Protein AF-A0A940TLA0-F1 (afdb_monomer_lite)

pLDDT: mean 81.86, std 17.42, range [26.2, 96.5]

Foldseek 3Di:
DAWDWDKDAPPDDDDDDFDDPDFAPFCPRLCVVQVHCVRPLQLRIATAHDPALDDDDDDADDDDPPDPDVPVSVVVRCLCQPDLVSQLVCCQPRVGARLSCLVSLVVCVVVCPRQQHRSNNRDNCSVRVSVSSVPDDCPPVDDPCPVVLVVLLVVLVVCVVVVVDVDPVSSLVSSQVSCCVVPPPPPDDDD

Radius of gyration: 19.77 Å; chains: 1; bounding box: 46×51×51 Å

Secondary structure (DSSP, 8-state):
-B---EEE-TT-PPPS-----TT-TTTTHHHHHHTSTTSTTTT--EEE--SS---B--------TT-S-HHHHHHHHHHHHT-HHHHHHHHHHHT---GGGHHHHHHHHHHT-----GGGTT--HHHHHHHHHTT---TTT--TTHHHHHHHHHHHHHHHHTTSSSSHHHHHHHHHHHHHHH--SS-----

Sequence (191 aa):
MAVPFYATVPNNKPSANHKRCDSCFGNVILEYAAGGKAGSTFGLWNCTNGPSDFYWGGTWLAPAARINNKELAKQFIDFFTINEESAEAYAKTQDEYISSNRKVMKNIISKGEYKGAPVLGGQNQFEVLDRVAENIDVKGKITPYDYLLYSLFTSNVDSYCDGTFDTVDETIEAFKDDVAANITDGSVIVD

Structure (mmCIF, N/CA/C/O backbone):
data_AF-A0A940TLA0-F1
#
_entry.id   AF-A0A940TLA0-F1
#
loop_
_atom_site.group_PDB
_atom_site.id
_atom_site.type_symbol
_atom_site.label_atom_id
_atom_site.label_alt_id
_atom_site.label_comp_id
_atom_site.label_asym_id
_atom_site.label_entity_id
_atom_site.label_seq_id
_atom_site.pdbx_PDB_ins_code
_atom_site.Cartn_x
_atom_site.Cartn_y
_atom_site.Cartn_z
_atom_site.occupancy
_atom_site.B_iso_or_equiv
_atom_site.auth_seq_id
_atom_site.auth_comp_id
_atom_site.auth_asym_id
_atom_site.auth_atom_id
_atom_site.pdbx_PDB_model_num
ATOM 1 N N . MET A 1 1 ? -3.014 -1.433 5.617 1.00 40.56 1 MET A N 1
ATOM 2 C CA . MET A 1 1 ? -2.850 -1.560 4.157 1.00 40.56 1 MET A CA 1
ATOM 3 C C . MET A 1 1 ? -3.056 -0.174 3.584 1.00 40.56 1 MET A C 1
ATOM 5 O O . MET A 1 1 ? -4.148 0.350 3.762 1.00 40.56 1 MET A O 1
ATOM 9 N N . ALA A 1 2 ? -2.027 0.444 2.999 1.00 39.38 2 ALA A N 1
ATOM 10 C CA . ALA A 1 2 ? -2.250 1.668 2.240 1.00 39.38 2 ALA A CA 1
ATOM 11 C C . ALA A 1 2 ? -2.712 1.257 0.840 1.00 39.38 2 ALA A C 1
ATOM 13 O O . ALA A 1 2 ? -2.132 0.369 0.209 1.00 39.38 2 ALA A O 1
ATOM 14 N N . VAL A 1 3 ? -3.816 1.844 0.399 1.00 40.69 3 VAL A N 1
ATOM 15 C CA . VAL A 1 3 ? -4.361 1.630 -0.935 1.00 40.69 3 VAL A CA 1
ATOM 16 C C . VAL A 1 3 ? -3.837 2.783 -1.794 1.00 40.69 3 VAL A C 1
ATOM 18 O O . VAL A 1 3 ? -4.246 3.926 -1.588 1.00 40.69 3 VAL A O 1
ATOM 21 N N . PRO A 1 4 ? -2.850 2.555 -2.670 1.00 44.78 4 PRO A N 1
ATOM 22 C CA . PRO A 1 4 ? -2.363 3.574 -3.569 1.00 44.78 4 PRO A CA 1
ATOM 23 C C . PRO A 1 4 ? -3.451 3.949 -4.562 1.00 44.78 4 PRO A C 1
ATOM 25 O O . PRO A 1 4 ? -4.357 3.197 -4.915 1.00 44.78 4 PRO A O 1
ATOM 28 N N . PHE A 1 5 ? -3.324 5.180 -4.989 1.00 44.50 5 PHE A N 1
ATOM 29 C CA . PHE A 1 5 ? -4.275 5.920 -5.770 1.00 44.50 5 PHE A CA 1
ATOM 30 C C . PHE A 1 5 ? -3.461 6.819 -6.683 1.00 44.50 5 PHE A C 1
ATOM 32 O O . PHE A 1 5 ? -2.293 7.120 -6.410 1.00 44.50 5 PHE A O 1
ATOM 39 N N . TYR A 1 6 ? -4.087 7.295 -7.741 1.00 50.06 6 TYR A N 1
ATOM 40 C CA . TYR A 1 6 ? -3.442 8.263 -8.602 1.00 50.06 6 TYR A CA 1
ATOM 41 C C . TYR A 1 6 ? -3.818 9.648 -8.098 1.00 50.06 6 TYR A C 1
ATOM 43 O O . TYR A 1 6 ? -4.998 9.989 -7.998 1.00 50.06 6 TYR A O 1
ATOM 51 N N . ALA A 1 7 ? -2.796 10.419 -7.739 1.00 56.09 7 ALA A N 1
ATOM 52 C CA . ALA A 1 7 ? -2.931 11.819 -7.397 1.00 56.09 7 ALA A CA 1
ATOM 53 C C . ALA A 1 7 ? -2.648 12.638 -8.660 1.00 56.09 7 ALA A C 1
ATOM 55 O O . ALA A 1 7 ? -1.565 12.542 -9.237 1.00 56.09 7 ALA A O 1
ATOM 56 N N . THR A 1 8 ? -3.619 13.422 -9.118 1.00 53.84 8 THR A N 1
ATOM 57 C CA . THR A 1 8 ? -3.466 14.245 -10.329 1.00 53.84 8 THR A CA 1
ATOM 58 C C . THR A 1 8 ? -3.702 15.711 -10.015 1.00 53.84 8 THR A C 1
ATOM 60 O O . THR A 1 8 ? -4.668 16.028 -9.326 1.00 53.84 8 THR A O 1
ATOM 63 N N . VAL A 1 9 ? -2.878 16.594 -10.582 1.00 54.94 9 VAL A N 1
ATOM 64 C CA . VAL A 1 9 ? -3.137 18.039 -10.652 1.00 54.94 9 VAL A CA 1
ATOM 65 C C . VAL A 1 9 ? -3.620 18.360 -12.071 1.00 54.94 9 VAL A C 1
ATOM 67 O O . VAL A 1 9 ? -2.991 17.897 -13.028 1.00 54.94 9 VAL A O 1
ATOM 70 N N . PRO A 1 10 ? -4.693 19.147 -12.262 1.00 48.62 10 PRO A N 1
ATOM 71 C CA . PRO A 1 10 ? -5.080 19.616 -13.587 1.00 48.62 10 PRO A CA 1
ATOM 72 C C . PRO A 1 10 ? -3.901 20.305 -14.296 1.00 48.62 10 PRO A C 1
ATOM 74 O O . PRO A 1 10 ? -3.298 21.227 -13.753 1.00 48.62 10 PRO A O 1
ATOM 77 N N . ASN A 1 11 ? -3.592 19.873 -15.523 1.00 44.84 11 ASN A N 1
ATOM 78 C CA . ASN A 1 11 ? -2.603 20.477 -16.431 1.00 44.84 11 ASN A CA 1
ATOM 79 C C . ASN A 1 11 ? -1.111 20.388 -16.040 1.00 44.84 11 ASN A C 1
ATOM 81 O O . ASN A 1 11 ? -0.315 21.129 -16.617 1.00 44.84 11 ASN A O 1
ATOM 85 N N . ASN A 1 12 ? -0.692 19.488 -15.140 1.00 45.06 12 ASN A N 1
ATOM 86 C CA . ASN A 1 12 ? 0.733 19.320 -14.817 1.00 45.06 12 ASN A CA 1
ATOM 87 C C . ASN A 1 12 ? 1.220 17.875 -15.034 1.00 45.06 12 ASN A C 1
ATOM 89 O O . ASN A 1 12 ? 0.541 16.924 -14.650 1.00 45.06 12 ASN A O 1
ATOM 93 N N . LYS A 1 13 ? 2.394 17.700 -15.664 1.00 34.59 13 LYS A N 1
ATOM 94 C CA . LYS A 1 13 ? 3.028 16.375 -15.820 1.00 34.59 13 LYS A CA 1
ATOM 95 C C . LYS A 1 13 ? 3.517 15.866 -14.451 1.00 34.59 13 LYS A C 1
ATOM 97 O O . LYS A 1 13 ? 3.992 16.683 -13.661 1.00 34.59 13 LYS A O 1
ATOM 102 N N . PRO A 1 14 ? 3.465 14.549 -14.175 1.00 38.72 14 PRO A N 1
ATOM 103 C CA . PRO A 1 14 ? 4.021 13.989 -12.943 1.00 38.72 14 PRO A CA 1
ATOM 104 C C . PRO A 1 14 ? 5.524 14.298 -12.862 1.00 38.72 14 PRO A C 1
ATOM 106 O O . PRO A 1 14 ? 6.246 14.050 -13.828 1.00 38.72 14 PRO A O 1
ATOM 109 N N . SER A 1 15 ? 6.006 14.853 -11.745 1.00 35.72 15 SER A N 1
ATOM 110 C CA . SER A 1 15 ? 7.439 15.076 -11.514 1.00 35.72 15 SER A CA 1
ATOM 111 C C . SER A 1 15 ? 8.054 13.899 -10.745 1.00 35.72 15 SER A C 1
ATOM 113 O O . SER A 1 15 ? 7.482 13.397 -9.781 1.00 35.72 15 SER A O 1
ATOM 115 N N . ALA A 1 16 ? 9.226 13.448 -11.198 1.00 30.45 16 ALA A N 1
ATOM 116 C CA . ALA A 1 16 ? 9.857 12.172 -10.840 1.00 30.45 16 ALA A CA 1
ATOM 117 C C . ALA A 1 16 ? 10.606 12.138 -9.488 1.00 30.45 16 ALA A C 1
ATOM 119 O O . ALA A 1 16 ? 11.271 11.155 -9.186 1.00 30.45 16 ALA A O 1
ATOM 120 N N . ASN A 1 17 ? 10.512 13.173 -8.650 1.00 29.75 17 ASN A N 1
ATOM 121 C CA . ASN A 1 17 ? 11.328 13.271 -7.434 1.00 29.75 17 ASN A CA 1
ATOM 122 C C . ASN A 1 17 ? 10.468 13.109 -6.179 1.00 29.75 17 ASN A C 1
ATOM 124 O O . ASN A 1 17 ? 10.027 14.096 -5.589 1.00 29.75 17 ASN A O 1
ATOM 128 N N . HIS A 1 18 ? 10.229 11.863 -5.764 1.00 35.62 18 HIS A N 1
ATOM 129 C CA . HIS A 1 18 ? 9.404 11.551 -4.598 1.00 35.62 18 HIS A CA 1
ATOM 130 C C . HIS A 1 18 ? 10.227 10.921 -3.467 1.00 35.62 18 HIS A C 1
ATOM 132 O O . HIS A 1 18 ? 10.705 9.794 -3.577 1.00 35.62 18 HIS A O 1
ATOM 138 N N . LYS A 1 19 ? 10.382 11.639 -2.347 1.00 26.20 19 LYS A N 1
ATOM 139 C CA . LYS A 1 19 ? 10.882 11.053 -1.096 1.00 26.20 19 LYS A CA 1
ATOM 140 C C . LYS A 1 19 ? 9.735 10.299 -0.418 1.00 26.20 19 LYS A C 1
ATOM 142 O O . LYS A 1 19 ? 8.761 10.909 0.009 1.00 26.20 19 LYS A O 1
ATOM 147 N N . ARG A 1 20 ? 9.881 8.973 -0.360 1.00 30.11 20 ARG A N 1
ATOM 148 C CA . ARG A 1 20 ? 8.956 7.988 0.217 1.00 30.11 20 ARG A CA 1
ATOM 149 C C . ARG A 1 20 ? 8.760 8.198 1.727 1.00 30.11 20 ARG A C 1
ATOM 151 O O . ARG A 1 20 ? 9.714 8.101 2.496 1.00 30.11 20 ARG A O 1
ATOM 158 N N . CYS A 1 21 ? 7.530 8.488 2.146 1.00 29.19 21 CYS A N 1
ATOM 159 C CA . CYS A 1 21 ? 7.060 8.314 3.521 1.00 29.19 21 CYS A CA 1
ATOM 160 C C . CYS A 1 21 ? 5.775 7.482 3.451 1.00 29.19 21 CYS A C 1
ATOM 162 O O . CYS A 1 21 ? 4.720 7.993 3.102 1.00 29.19 21 CYS A O 1
ATOM 164 N N . ASP A 1 22 ? 5.879 6.186 3.732 1.00 33.56 22 ASP A N 1
ATOM 165 C CA . ASP A 1 22 ? 4.955 5.159 3.224 1.00 33.56 22 ASP A CA 1
ATOM 166 C C . ASP A 1 22 ? 3.718 4.884 4.108 1.00 33.56 22 ASP A C 1
ATOM 168 O O . ASP A 1 22 ? 3.175 3.780 4.076 1.00 33.56 22 ASP A O 1
ATOM 172 N N . SER A 1 23 ? 3.278 5.831 4.952 1.00 38.91 23 SER A N 1
ATOM 173 C CA . SER A 1 23 ? 2.276 5.507 5.995 1.00 38.91 23 SER A CA 1
ATOM 174 C C . SER A 1 23 ? 1.182 6.530 6.302 1.00 38.91 23 SER A C 1
ATOM 176 O O . SER A 1 23 ? 0.306 6.193 7.088 1.00 38.91 23 SER A O 1
ATOM 178 N N . CYS A 1 24 ? 1.175 7.715 5.681 1.00 49.09 24 CYS A N 1
ATOM 179 C CA . CYS A 1 24 ? 0.098 8.697 5.858 1.00 49.09 24 CYS A CA 1
ATOM 180 C C . CYS A 1 24 ? -0.220 9.373 4.521 1.00 49.09 24 CYS A C 1
ATOM 182 O O . CYS A 1 24 ? 0.528 10.215 4.015 1.00 49.09 24 CYS A O 1
ATOM 184 N N . PHE A 1 25 ? -1.338 8.989 3.928 1.00 57.38 25 PHE A N 1
ATOM 185 C CA . PHE A 1 25 ? -1.830 9.557 2.682 1.00 57.38 25 PHE A CA 1
ATOM 186 C C . PHE A 1 25 ? -2.447 10.946 2.912 1.00 57.38 25 PHE A C 1
ATOM 188 O O . PHE A 1 25 ? -3.107 11.178 3.917 1.00 57.38 25 PHE A O 1
ATOM 195 N N . GLY A 1 26 ? -2.288 11.882 1.969 1.00 60.69 26 GLY A N 1
ATOM 196 C CA . GLY A 1 26 ? -2.896 13.218 2.061 1.00 60.69 26 GLY A CA 1
ATOM 197 C C . GLY A 1 26 ? -1.933 14.272 2.607 1.00 60.69 26 GLY A C 1
ATOM 198 O O . GLY A 1 26 ? -0.933 14.572 1.952 1.00 60.69 26 GLY A O 1
ATOM 199 N N . ASN A 1 27 ? -2.232 14.850 3.778 1.00 63.25 27 ASN A N 1
ATOM 200 C CA . ASN A 1 27 ? -1.545 16.030 4.342 1.00 63.25 27 ASN A CA 1
ATOM 201 C C . ASN A 1 27 ? -0.050 15.832 4.665 1.00 63.25 27 ASN A C 1
ATOM 203 O O . ASN A 1 27 ? 0.621 16.785 5.041 1.00 63.25 27 ASN A O 1
ATOM 207 N N . VAL A 1 28 ? 0.494 14.622 4.539 1.00 67.62 28 VAL A N 1
ATOM 208 C CA . VAL A 1 28 ? 1.926 14.372 4.758 1.00 67.62 28 VAL A CA 1
ATOM 209 C C . VAL A 1 28 ? 2.667 14.386 3.424 1.00 67.62 28 VAL A C 1
ATOM 211 O O . VAL A 1 28 ? 3.475 15.274 3.156 1.00 67.62 28 VAL A O 1
ATOM 214 N N . ILE A 1 29 ? 2.345 13.439 2.545 1.00 72.56 29 ILE A N 1
ATOM 215 C CA . ILE A 1 29 ? 3.043 13.260 1.269 1.00 72.56 29 ILE A CA 1
ATOM 216 C C . ILE A 1 29 ? 2.682 14.357 0.260 1.00 72.56 29 ILE A C 1
ATOM 218 O O . ILE A 1 29 ? 3.563 14.983 -0.335 1.00 72.56 29 ILE A O 1
ATOM 222 N N . LEU A 1 30 ? 1.384 14.589 0.045 1.00 78.19 30 LEU A N 1
ATOM 223 C CA . LEU A 1 30 ? 0.935 15.513 -0.994 1.00 78.19 30 LEU A CA 1
ATOM 224 C C . LEU A 1 30 ? 1.083 16.964 -0.566 1.00 78.19 30 LEU A C 1
ATOM 226 O O . LEU A 1 30 ? 1.327 17.812 -1.416 1.00 78.19 30 LEU A O 1
ATOM 230 N N . GLU A 1 31 ? 0.967 17.269 0.728 1.00 82.94 31 GLU A N 1
ATOM 231 C CA . GLU A 1 31 ? 1.237 18.628 1.205 1.00 82.94 31 GLU A CA 1
ATOM 232 C C . GLU A 1 31 ? 2.708 18.982 0.971 1.00 82.94 31 GLU A C 1
ATOM 234 O O . GLU A 1 31 ? 2.998 20.058 0.453 1.00 82.94 31 GLU A O 1
ATOM 239 N N . TYR A 1 32 ? 3.635 18.060 1.252 1.00 82.25 32 TYR A N 1
ATOM 240 C CA . TYR A 1 32 ? 5.046 18.256 0.928 1.00 82.25 32 TYR A CA 1
ATOM 241 C C . TYR A 1 32 ? 5.267 18.424 -0.581 1.00 82.25 32 TYR A C 1
ATOM 243 O O . TYR A 1 32 ? 5.905 19.390 -0.999 1.00 82.25 32 TYR A O 1
ATOM 251 N N . ALA A 1 33 ? 4.693 17.537 -1.402 1.00 80.50 33 ALA A N 1
ATOM 252 C CA . ALA A 1 33 ? 4.787 17.620 -2.861 1.00 80.50 33 ALA A CA 1
ATOM 253 C C . ALA A 1 33 ? 4.184 18.918 -3.422 1.00 80.50 33 ALA A C 1
ATOM 255 O O . ALA A 1 33 ? 4.663 19.443 -4.427 1.00 80.50 33 ALA A O 1
ATOM 256 N N . ALA A 1 34 ? 3.164 19.465 -2.758 1.00 82.62 34 ALA A N 1
ATOM 257 C CA . ALA A 1 34 ? 2.568 20.734 -3.131 1.00 82.62 34 ALA A CA 1
ATOM 258 C C . ALA A 1 34 ? 3.461 21.941 -2.811 1.00 82.62 34 ALA A C 1
ATOM 260 O O . ALA A 1 34 ? 3.265 22.992 -3.416 1.00 82.62 34 ALA A O 1
ATOM 261 N N . GLY A 1 35 ? 4.447 21.801 -1.916 1.00 85.00 35 GLY A N 1
ATOM 262 C CA . GLY A 1 35 ? 5.229 22.911 -1.362 1.00 85.00 35 GLY A CA 1
ATOM 263 C C . GLY A 1 35 ? 4.624 23.494 -0.078 1.00 85.00 35 GLY A C 1
ATOM 264 O O . GLY A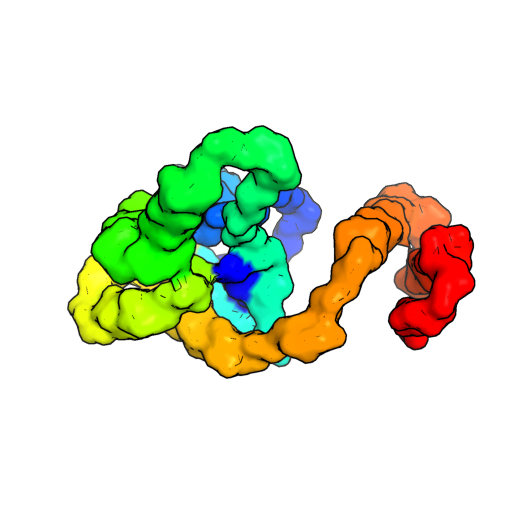 1 35 ? 4.814 24.672 0.221 1.00 85.00 35 GLY A O 1
ATOM 265 N N . GLY A 1 36 ? 3.873 22.687 0.673 1.00 86.19 36 GLY A N 1
ATOM 266 C CA . GLY A 1 36 ? 3.092 23.106 1.834 1.00 86.19 36 GLY A CA 1
ATOM 267 C C . GLY A 1 36 ? 1.755 23.747 1.450 1.00 86.19 36 GLY A C 1
ATOM 268 O O . GLY A 1 36 ? 1.391 23.828 0.279 1.00 86.19 36 GLY A O 1
ATOM 269 N N . LYS A 1 37 ? 1.027 24.269 2.444 1.00 87.94 37 LYS A N 1
ATOM 270 C CA . LYS A 1 37 ? -0.278 24.939 2.239 1.00 87.94 37 LYS A CA 1
ATOM 271 C C . LYS A 1 37 ? -0.228 26.189 1.356 1.00 87.94 37 LYS A C 1
ATOM 273 O O . LYS A 1 37 ? -1.242 26.571 0.787 1.00 87.94 37 LYS A O 1
ATOM 278 N N . ALA A 1 38 ? 0.935 26.833 1.262 1.00 91.38 38 ALA A N 1
ATOM 279 C CA . ALA A 1 38 ? 1.173 27.974 0.371 1.00 91.38 38 ALA A CA 1
ATOM 280 C C . ALA A 1 38 ? 1.616 27.549 -1.042 1.00 91.38 38 ALA A C 1
ATOM 282 O O . ALA A 1 38 ? 1.871 28.390 -1.903 1.00 91.38 38 ALA A O 1
ATOM 283 N N . GLY A 1 39 ? 1.747 26.244 -1.261 1.00 90.31 39 GLY A N 1
ATOM 284 C CA . GLY A 1 39 ? 2.156 25.643 -2.509 1.00 90.31 39 GLY A CA 1
ATOM 285 C C . GLY A 1 39 ? 1.165 25.874 -3.645 1.00 90.31 39 GLY A C 1
ATOM 286 O O . GLY A 1 39 ? -0.047 25.821 -3.447 1.00 90.31 39 GLY A O 1
ATOM 287 N N . SER A 1 40 ? 1.670 26.071 -4.864 1.00 90.81 40 SER A N 1
ATOM 288 C CA . SER A 1 40 ? 0.844 26.388 -6.041 1.00 90.81 40 SER A CA 1
ATOM 289 C C . SER A 1 40 ? -0.097 25.261 -6.477 1.00 90.81 40 SER A C 1
ATOM 291 O O . SER A 1 40 ? -1.019 25.509 -7.250 1.00 90.81 40 SER A O 1
ATOM 293 N N . THR A 1 41 ? 0.124 24.033 -6.000 1.00 86.06 41 THR A N 1
ATOM 294 C CA . THR A 1 41 ? -0.739 22.877 -6.288 1.00 86.06 41 THR A CA 1
ATOM 295 C C . THR A 1 41 ? -1.559 22.419 -5.083 1.00 86.06 41 THR A C 1
ATOM 297 O O . THR A 1 41 ? -2.319 21.459 -5.193 1.00 86.06 41 THR A O 1
ATOM 300 N N . PHE A 1 42 ? -1.450 23.096 -3.934 1.00 87.88 42 PHE A N 1
ATOM 301 C CA . PHE A 1 42 ? -2.211 22.730 -2.744 1.00 87.88 42 PHE A CA 1
ATOM 302 C C . PHE A 1 42 ? -3.716 22.886 -2.998 1.00 87.88 42 PHE A C 1
ATOM 304 O O . PHE A 1 42 ? -4.169 23.922 -3.481 1.00 87.88 42 PHE A O 1
ATOM 311 N N . GLY A 1 43 ? -4.495 21.847 -2.694 1.00 88.81 43 GLY A N 1
ATOM 312 C CA . GLY A 1 43 ? -5.937 21.823 -2.949 1.00 88.81 43 GLY A CA 1
ATOM 313 C C . GLY A 1 43 ? -6.324 21.548 -4.406 1.00 88.81 43 GLY A C 1
ATOM 314 O O . GLY A 1 43 ? -7.512 21.466 -4.702 1.00 88.81 43 GLY A O 1
ATOM 315 N N . LEU A 1 44 ? -5.350 21.396 -5.312 1.00 88.06 44 LEU A N 1
ATOM 316 C CA . LEU A 1 44 ? -5.587 21.051 -6.720 1.00 88.06 44 LEU A CA 1
ATOM 317 C C . LEU A 1 44 ? -5.415 19.556 -7.005 1.00 88.06 44 LEU A C 1
ATOM 319 O O . LEU A 1 44 ? -5.689 19.114 -8.120 1.00 88.06 44 LEU A O 1
ATOM 323 N N . TRP A 1 45 ? -4.929 18.791 -6.029 1.00 85.94 45 TRP A N 1
ATOM 324 C CA . TRP A 1 45 ? -4.802 17.346 -6.149 1.00 85.94 45 TRP A CA 1
ATOM 325 C C . TRP A 1 45 ? -6.164 16.679 -5.988 1.00 85.94 45 TRP A C 1
ATOM 327 O O . TRP A 1 45 ? -7.055 17.201 -5.326 1.00 85.94 45 TRP A O 1
ATOM 337 N N . ASN A 1 46 ? -6.311 15.495 -6.565 1.00 83.88 46 ASN A N 1
ATOM 338 C CA . ASN A 1 46 ? -7.497 14.671 -6.388 1.00 83.88 46 ASN A CA 1
ATOM 339 C C . ASN A 1 46 ? -7.087 13.208 -6.260 1.00 83.88 46 ASN A C 1
ATOM 341 O O . ASN A 1 46 ? -6.079 12.814 -6.845 1.00 83.88 46 ASN A O 1
ATOM 345 N N . CYS A 1 47 ? -7.861 12.417 -5.524 1.00 82.62 47 CYS A N 1
ATOM 346 C CA . CYS A 1 47 ? -7.659 10.986 -5.381 1.00 82.62 47 CYS A CA 1
ATOM 347 C C . CYS A 1 47 ? -8.553 10.182 -6.330 1.00 82.62 47 CYS A C 1
ATOM 349 O O . CYS A 1 47 ? -9.770 10.365 -6.361 1.00 82.62 47 CYS A O 1
ATOM 351 N N . THR A 1 48 ? -7.964 9.259 -7.093 1.00 82.06 48 THR A N 1
ATOM 352 C CA . THR A 1 48 ? -8.714 8.335 -7.953 1.00 82.06 48 THR A CA 1
ATOM 353 C C . THR A 1 48 ? -8.152 6.918 -7.918 1.00 82.06 48 THR A C 1
ATOM 355 O O . THR A 1 48 ? -6.971 6.710 -7.633 1.00 82.06 48 THR A O 1
ATOM 358 N N . ASN A 1 49 ? -9.005 5.944 -8.252 1.00 79.62 49 ASN A N 1
ATOM 359 C CA . ASN A 1 49 ? -8.554 4.579 -8.495 1.00 79.62 49 ASN A CA 1
ATOM 360 C C . ASN A 1 49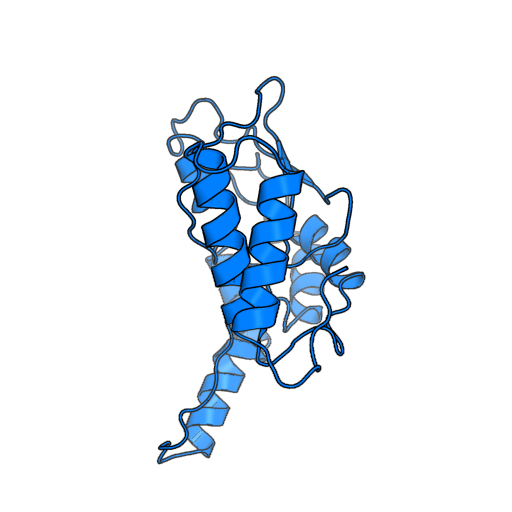 ? -7.620 4.532 -9.710 1.00 79.62 49 ASN A C 1
ATOM 362 O O . ASN A 1 49 ? -7.800 5.287 -10.671 1.00 79.62 49 ASN A O 1
ATOM 366 N N . GLY A 1 50 ? -6.645 3.635 -9.642 1.00 73.00 50 GLY A N 1
ATOM 367 C CA . GLY A 1 50 ? -5.749 3.327 -10.736 1.00 73.00 50 GLY A CA 1
ATOM 368 C C . GLY A 1 50 ? -6.334 2.426 -11.811 1.00 73.00 50 GLY A C 1
ATOM 369 O O . GLY A 1 50 ? -7.476 1.987 -11.701 1.00 73.00 50 GLY A O 1
ATOM 370 N N . PRO A 1 51 ? -5.527 2.109 -12.841 1.00 74.81 51 PRO A N 1
ATOM 371 C CA . PRO A 1 51 ? -5.874 1.110 -13.851 1.00 74.81 51 PRO A CA 1
ATOM 372 C C . PRO A 1 51 ? -6.129 -0.284 -13.262 1.00 74.81 51 PRO A C 1
ATOM 374 O O . PRO A 1 51 ? -6.894 -1.054 -13.835 1.00 74.81 51 PRO A O 1
ATOM 377 N N . SER A 1 52 ? -5.505 -0.579 -12.119 1.00 75.12 52 SER A N 1
ATOM 378 C CA . SER A 1 52 ? -5.668 -1.818 -11.365 1.00 75.12 52 SER A CA 1
ATOM 379 C C . SER A 1 52 ? -5.841 -1.501 -9.886 1.00 75.12 52 SER A C 1
ATOM 381 O O . SER A 1 52 ? -5.160 -0.616 -9.359 1.00 75.12 52 SER A O 1
ATOM 383 N N . ASP A 1 53 ? -6.705 -2.261 -9.213 1.00 79.69 53 ASP A N 1
ATOM 384 C CA . ASP A 1 53 ? -6.817 -2.219 -7.759 1.00 79.69 53 ASP A CA 1
ATOM 385 C C . ASP A 1 53 ? -5.525 -2.776 -7.149 1.00 79.69 53 ASP A C 1
ATOM 387 O O . ASP A 1 53 ? -5.094 -3.890 -7.454 1.00 79.69 53 ASP A O 1
ATOM 391 N N . PHE A 1 54 ? -4.865 -1.977 -6.321 1.00 66.50 54 PHE A N 1
ATOM 392 C CA . PHE A 1 54 ? -3.522 -2.260 -5.827 1.00 66.50 54 PHE A CA 1
ATOM 393 C C . PHE A 1 54 ? -3.424 -1.881 -4.346 1.00 66.50 54 PHE A C 1
ATOM 395 O O . PHE A 1 54 ? -4.219 -1.087 -3.846 1.00 66.50 54 PHE A O 1
ATOM 402 N N . TYR A 1 55 ? -2.460 -2.464 -3.636 1.00 74.38 55 TYR A N 1
ATOM 403 C CA . TYR A 1 55 ? -2.090 -2.110 -2.266 1.00 74.38 55 TYR A CA 1
ATOM 404 C C . TYR A 1 55 ? -0.573 -2.005 -2.171 1.00 74.38 55 TYR A C 1
ATOM 406 O O . TYR A 1 55 ? 0.145 -2.805 -2.762 1.00 74.38 55 TYR A O 1
ATOM 414 N N . TRP A 1 56 ? -0.081 -1.056 -1.383 1.00 71.56 56 TRP A N 1
ATOM 415 C CA . TRP A 1 56 ? 1.337 -0.955 -1.059 1.00 71.56 56 TRP A CA 1
ATOM 416 C C . TRP A 1 56 ? 1.480 -0.759 0.444 1.00 71.56 56 TRP A C 1
ATOM 418 O O . TRP A 1 56 ? 0.882 0.137 1.033 1.00 71.56 56 TRP A O 1
ATOM 428 N N . GLY A 1 57 ? 2.288 -1.600 1.083 1.00 73.50 57 GLY A N 1
ATOM 429 C CA . GLY A 1 57 ? 2.620 -1.459 2.498 1.00 73.50 57 GLY A CA 1
ATOM 430 C C . GLY A 1 57 ? 1.436 -1.684 3.444 1.00 73.50 57 GLY A C 1
ATOM 431 O O . GLY A 1 57 ? 0.663 -2.637 3.316 1.00 73.50 57 GLY A O 1
ATOM 432 N N . GLY A 1 58 ? 1.311 -0.798 4.433 1.00 74.81 58 GLY A N 1
ATOM 433 C CA . GLY A 1 58 ? 0.487 -0.993 5.621 1.00 74.81 58 GLY A CA 1
ATOM 434 C C . GLY A 1 58 ? 1.292 -1.531 6.804 1.00 74.81 58 GLY A C 1
ATOM 435 O O . GLY A 1 58 ? 2.119 -2.425 6.658 1.00 74.81 58 GLY A O 1
ATOM 436 N N . THR A 1 59 ? 1.022 -0.982 7.984 1.00 78.88 59 THR A N 1
ATOM 437 C CA . THR A 1 59 ? 1.738 -1.331 9.214 1.00 78.88 59 THR A CA 1
ATOM 438 C C . THR A 1 59 ? 1.098 -2.532 9.898 1.00 78.88 59 THR A C 1
ATOM 440 O O . THR A 1 59 ? -0.118 -2.576 10.085 1.00 78.88 59 THR A O 1
ATOM 443 N N . TRP A 1 60 ? 1.932 -3.486 10.310 1.00 81.94 60 TRP A N 1
ATOM 444 C CA . TRP A 1 60 ? 1.529 -4.667 11.068 1.00 81.94 60 TRP A CA 1
ATOM 445 C C . TRP A 1 60 ? 2.219 -4.655 12.429 1.00 81.94 60 TRP A C 1
ATOM 447 O O . TRP A 1 60 ? 3.376 -4.252 12.546 1.00 81.94 60 TRP A O 1
ATOM 457 N N . LEU A 1 61 ? 1.517 -5.125 13.457 1.00 87.44 61 LEU A N 1
ATOM 458 C CA . LEU A 1 61 ? 2.092 -5.348 14.779 1.00 87.44 61 LEU A CA 1
ATOM 459 C C . LEU A 1 61 ? 2.231 -6.850 15.009 1.00 87.44 61 LEU A C 1
ATOM 461 O O . LEU A 1 61 ? 1.244 -7.581 14.983 1.00 87.44 61 LEU A O 1
ATOM 465 N N . ALA A 1 62 ? 3.460 -7.296 15.260 1.00 88.69 62 ALA A N 1
ATOM 466 C CA . ALA A 1 62 ? 3.763 -8.674 15.620 1.00 88.69 62 ALA A CA 1
ATOM 467 C C . ALA A 1 62 ? 4.475 -8.708 16.982 1.00 88.69 62 ALA A C 1
ATOM 469 O O . ALA A 1 62 ? 5.410 -7.932 17.205 1.00 88.69 62 ALA A O 1
ATOM 470 N N . PRO A 1 63 ? 4.064 -9.588 17.912 1.00 90.12 63 PRO A N 1
ATOM 471 C CA . PRO A 1 63 ? 4.758 -9.729 19.180 1.00 90.12 63 PRO A CA 1
ATOM 472 C C . PRO A 1 63 ? 6.143 -10.346 18.952 1.00 90.12 63 PRO A C 1
ATOM 474 O O . PRO A 1 63 ? 6.304 -11.296 18.187 1.00 90.12 63 PRO A O 1
ATOM 477 N N . ALA A 1 64 ? 7.156 -9.837 19.654 1.00 90.75 64 ALA A N 1
ATOM 478 C CA . ALA A 1 64 ? 8.485 -10.438 19.625 1.00 90.75 64 ALA A CA 1
ATOM 479 C C . ALA A 1 64 ? 8.467 -11.842 20.256 1.00 90.75 64 ALA A C 1
ATOM 481 O O . ALA A 1 64 ? 7.789 -12.069 21.258 1.00 90.75 64 ALA A O 1
ATOM 482 N N . ALA A 1 65 ? 9.299 -12.759 19.753 1.00 91.50 65 ALA A N 1
ATOM 483 C CA . ALA A 1 65 ? 9.399 -14.123 20.290 1.00 91.50 65 ALA A CA 1
ATOM 484 C C . ALA A 1 65 ? 9.738 -14.172 21.796 1.00 91.50 65 ALA A C 1
ATOM 486 O O . ALA A 1 65 ? 9.332 -15.090 22.501 1.00 91.50 65 ALA A O 1
ATOM 487 N N . ARG A 1 66 ? 10.450 -13.155 22.301 1.00 93.50 66 ARG A N 1
ATOM 488 C CA . ARG A 1 66 ? 10.877 -13.022 23.706 1.00 93.50 66 ARG A CA 1
ATOM 489 C C . ARG A 1 66 ? 9.848 -12.363 24.637 1.00 93.50 66 ARG A C 1
ATOM 491 O O . ARG A 1 66 ? 10.221 -11.913 25.718 1.00 93.50 66 ARG A O 1
ATOM 498 N N . ILE A 1 67 ? 8.593 -12.209 24.211 1.00 94.69 67 ILE A N 1
ATOM 499 C CA . ILE A 1 67 ? 7.573 -11.522 25.011 1.00 94.69 67 ILE A CA 1
ATOM 500 C C . ILE A 1 67 ? 7.334 -12.245 26.346 1.00 94.69 67 ILE A C 1
ATOM 502 O O . ILE A 1 67 ? 7.175 -13.464 26.387 1.00 94.69 67 ILE A O 1
ATOM 506 N N . ASN A 1 68 ? 7.313 -11.491 27.444 1.00 95.69 68 ASN A N 1
ATOM 507 C CA . ASN A 1 68 ? 7.168 -12.023 28.803 1.00 95.69 68 ASN A CA 1
ATOM 508 C C . ASN A 1 68 ? 5.733 -11.931 29.350 1.00 95.69 68 ASN A C 1
ATOM 510 O O . ASN A 1 68 ? 5.449 -12.501 30.399 1.00 95.69 68 ASN A O 1
ATOM 514 N N . ASN A 1 69 ? 4.834 -11.233 28.651 1.00 96.38 69 ASN A N 1
ATOM 515 C CA . ASN A 1 69 ? 3.419 -11.126 28.993 1.00 96.38 69 ASN A CA 1
ATOM 516 C C . ASN A 1 69 ? 2.582 -11.144 27.707 1.00 96.38 69 ASN A C 1
ATOM 518 O O . ASN A 1 69 ? 2.480 -10.141 26.997 1.00 96.38 69 ASN A O 1
ATOM 522 N N . LYS A 1 70 ? 2.034 -12.316 27.378 1.00 94.75 70 LYS A N 1
ATOM 523 C CA . LYS A 1 70 ? 1.316 -12.545 26.118 1.00 94.75 70 LYS A CA 1
ATOM 524 C C . LYS A 1 70 ? -0.059 -11.888 26.132 1.00 94.75 70 LYS A C 1
ATOM 526 O O . LYS A 1 70 ? -0.503 -11.383 25.106 1.00 94.75 70 LYS 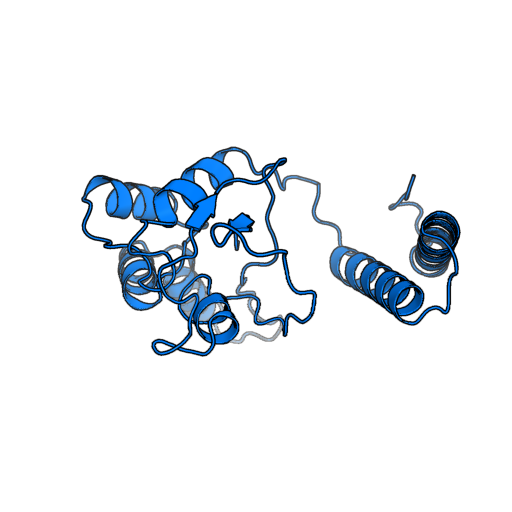A O 1
ATOM 531 N N . GLU A 1 71 ? -0.703 -11.860 27.291 1.00 96.38 71 GLU A N 1
ATOM 532 C CA . GLU A 1 71 ? -2.020 -11.277 27.505 1.00 96.38 71 GLU A CA 1
ATOM 533 C C . GLU A 1 71 ? -1.985 -9.766 27.267 1.00 96.38 71 GLU A C 1
ATOM 535 O O . GLU A 1 71 ? -2.777 -9.250 26.480 1.00 96.38 71 GLU A O 1
ATOM 540 N N . LEU A 1 72 ? -1.021 -9.064 27.870 1.00 96.19 72 LEU A N 1
ATOM 541 C CA . LEU A 1 72 ? -0.856 -7.624 27.668 1.00 96.19 72 LEU A CA 1
ATOM 542 C C . LEU A 1 72 ? -0.457 -7.298 26.224 1.00 96.19 72 LEU A C 1
ATOM 544 O O . LEU A 1 72 ? -0.972 -6.346 25.644 1.00 96.19 72 LEU A O 1
ATOM 548 N N . ALA A 1 73 ? 0.421 -8.103 25.620 1.00 95.25 73 ALA A N 1
ATOM 549 C CA . ALA A 1 73 ? 0.797 -7.940 24.218 1.00 95.25 73 ALA A CA 1
ATOM 550 C C . ALA A 1 73 ? -0.413 -8.067 23.287 1.00 95.25 73 ALA A C 1
ATOM 552 O O . ALA A 1 73 ? -0.585 -7.253 22.382 1.00 95.25 73 ALA A O 1
ATOM 553 N N . LYS A 1 74 ? -1.277 -9.056 23.541 1.00 93.75 74 LYS A N 1
ATOM 554 C CA . LYS A 1 74 ? -2.528 -9.225 22.806 1.00 93.75 74 LYS A CA 1
ATOM 555 C C . LYS A 1 74 ? -3.447 -8.020 22.991 1.00 93.75 74 LYS A C 1
ATOM 557 O O . LYS A 1 74 ? -3.920 -7.492 21.996 1.00 93.75 74 LYS A O 1
ATOM 562 N N . GLN A 1 75 ? -3.666 -7.567 24.225 1.00 95.38 75 GLN A N 1
ATOM 563 C CA . GLN A 1 75 ? -4.511 -6.396 24.494 1.00 95.38 75 GLN A CA 1
ATOM 564 C C . GLN A 1 75 ? -4.002 -5.146 23.769 1.00 95.38 75 GLN A C 1
ATOM 566 O O . GLN A 1 75 ? -4.790 -4.411 23.180 1.00 95.38 75 GLN A O 1
ATOM 571 N N . PHE A 1 76 ? -2.686 -4.934 23.769 1.00 94.00 76 PHE A N 1
ATOM 572 C CA . PHE A 1 76 ? -2.052 -3.834 23.051 1.00 94.00 76 PHE A CA 1
ATOM 573 C C . PHE A 1 76 ? -2.288 -3.936 21.539 1.00 94.00 76 PHE A C 1
ATOM 575 O O . PHE A 1 76 ? -2.753 -2.982 20.922 1.00 94.00 76 PHE A O 1
ATOM 582 N N . ILE A 1 77 ? -2.011 -5.098 20.938 1.00 93.12 77 ILE A N 1
ATOM 583 C CA . ILE A 1 77 ? -2.224 -5.314 19.501 1.00 93.12 77 ILE A CA 1
ATOM 584 C C . ILE A 1 77 ? -3.702 -5.132 19.152 1.00 93.12 77 ILE A C 1
ATOM 586 O O . ILE A 1 77 ? -4.008 -4.406 18.210 1.00 93.12 77 ILE A O 1
ATOM 590 N N . ASP A 1 78 ? -4.620 -5.722 19.919 1.00 92.06 78 ASP A N 1
ATOM 591 C CA . ASP A 1 78 ? -6.060 -5.619 19.673 1.00 92.06 78 ASP A CA 1
ATOM 592 C C . ASP A 1 78 ? -6.521 -4.153 19.697 1.00 92.06 78 ASP A C 1
ATOM 594 O O . ASP A 1 78 ? -7.247 -3.717 18.800 1.00 92.06 78 ASP A O 1
ATOM 598 N N . PHE A 1 79 ? -6.045 -3.372 20.676 1.00 92.19 79 PHE A N 1
ATOM 599 C CA . PHE A 1 79 ? -6.361 -1.950 20.796 1.00 92.19 79 PHE A CA 1
ATOM 600 C C . PHE A 1 79 ? -5.924 -1.145 19.569 1.00 92.19 79 PHE A C 1
ATOM 602 O O . PHE A 1 79 ? -6.682 -0.303 19.107 1.00 92.19 79 PHE A O 1
ATOM 609 N N . PHE A 1 80 ? -4.740 -1.397 19.009 1.00 88.00 80 PHE A N 1
ATOM 610 C CA . PHE A 1 80 ? -4.247 -0.637 17.853 1.00 88.00 80 PHE A CA 1
ATOM 611 C C . PHE A 1 80 ? -4.714 -1.175 16.496 1.00 88.00 80 PHE A C 1
ATOM 613 O O . PHE A 1 80 ? -4.554 -0.486 15.492 1.00 88.00 80 PHE A O 1
ATOM 620 N N . THR A 1 81 ? -5.262 -2.393 16.434 1.00 86.00 81 THR A N 1
ATOM 621 C CA . THR A 1 81 ? -5.531 -3.058 15.146 1.00 86.00 81 THR A CA 1
ATOM 622 C C . THR A 1 81 ? -7.001 -3.345 14.870 1.00 86.00 81 THR A C 1
ATOM 624 O O . THR A 1 81 ? -7.411 -3.196 13.719 1.00 86.00 81 THR A O 1
ATOM 627 N N . ILE A 1 82 ? -7.802 -3.743 15.864 1.00 87.75 82 ILE A N 1
ATOM 628 C CA . ILE A 1 82 ? -9.180 -4.240 15.653 1.00 87.75 82 ILE A CA 1
ATOM 629 C C . ILE A 1 82 ? -10.227 -3.622 16.589 1.00 87.75 82 ILE A C 1
ATOM 631 O O . ILE A 1 82 ? -11.414 -3.904 16.452 1.00 87.75 82 ILE A O 1
ATOM 635 N N . ASN A 1 83 ? -9.820 -2.802 17.558 1.00 94.25 83 ASN A N 1
ATOM 636 C CA . ASN A 1 83 ? -10.772 -2.082 18.394 1.00 94.25 83 ASN A CA 1
ATOM 637 C C . ASN A 1 83 ? -11.477 -0.985 17.571 1.00 94.25 83 ASN A C 1
ATOM 639 O O . ASN A 1 83 ? -10.829 -0.144 16.953 1.00 94.25 83 ASN A O 1
ATOM 643 N N . GLU A 1 84 ? -12.814 -1.009 17.550 1.00 95.12 84 GLU A N 1
ATOM 644 C CA . GLU A 1 84 ? -13.601 -0.112 16.693 1.00 95.12 84 GLU A CA 1
ATOM 645 C C . GLU A 1 84 ? -13.494 1.363 17.125 1.00 95.12 84 GLU A C 1
ATOM 647 O O . GLU A 1 84 ? -13.404 2.243 16.270 1.00 95.12 84 GLU A O 1
ATOM 652 N N . GLU A 1 85 ? -13.459 1.641 18.433 1.00 94.25 85 GLU A N 1
ATOM 653 C CA . GLU A 1 85 ? -13.406 3.008 18.974 1.00 94.25 85 GLU A CA 1
ATOM 654 C C . GLU A 1 85 ? -12.062 3.681 18.684 1.00 94.25 85 GLU A C 1
ATOM 656 O O . GLU A 1 85 ? -12.016 4.821 18.213 1.00 94.25 85 GLU A O 1
ATOM 661 N N . SER A 1 86 ? -10.958 2.969 18.926 1.00 92.56 86 SER A N 1
ATOM 662 C CA . SER A 1 86 ? -9.617 3.468 18.625 1.00 92.56 86 SER A CA 1
ATOM 663 C C . SER A 1 86 ? -9.417 3.637 17.119 1.00 92.56 86 SER A C 1
ATOM 665 O O . SER A 1 86 ? -8.849 4.645 16.701 1.00 92.56 86 SER A O 1
ATOM 667 N N . ALA A 1 87 ? -9.930 2.714 16.296 1.00 91.44 87 ALA A N 1
ATOM 668 C CA . ALA A 1 87 ? -9.880 2.815 14.842 1.00 91.44 87 ALA A CA 1
ATOM 669 C C . ALA A 1 87 ? -10.651 4.040 14.331 1.00 91.44 87 ALA A C 1
ATOM 671 O O . ALA A 1 87 ? -10.138 4.765 13.480 1.00 91.44 87 ALA A O 1
ATOM 672 N N . GLU A 1 88 ? -11.849 4.308 14.863 1.00 91.69 88 GLU A N 1
ATOM 673 C CA . GLU A 1 88 ? -12.642 5.482 14.481 1.00 91.69 88 GLU A CA 1
ATOM 674 C C . GLU A 1 88 ? -11.934 6.786 14.865 1.00 91.69 88 GLU A C 1
ATOM 676 O O . GLU A 1 88 ? -11.836 7.709 14.050 1.00 91.69 88 GLU A O 1
ATOM 681 N N . ALA A 1 89 ? -11.401 6.856 16.089 1.00 90.31 89 ALA A N 1
ATOM 682 C CA . ALA A 1 89 ? -10.648 8.012 16.560 1.00 90.31 89 ALA A CA 1
ATOM 683 C C . ALA A 1 89 ? -9.375 8.240 15.728 1.00 90.31 89 ALA A C 1
ATOM 685 O O . ALA A 1 89 ? -9.080 9.371 15.336 1.00 90.31 89 ALA A O 1
ATOM 686 N N . TYR A 1 90 ? -8.632 7.177 15.421 1.00 87.88 90 TYR A N 1
ATOM 687 C CA . TYR A 1 90 ? -7.391 7.266 14.658 1.00 87.88 90 TYR A CA 1
ATOM 688 C C . TYR A 1 90 ? -7.644 7.682 13.203 1.00 87.88 90 TYR A C 1
ATOM 690 O O . TYR A 1 90 ? -7.008 8.620 12.728 1.00 87.88 90 TYR A O 1
ATOM 698 N N . ALA A 1 91 ? -8.640 7.091 12.534 1.00 86.88 91 ALA A N 1
ATOM 699 C CA . ALA A 1 91 ? -9.006 7.443 11.160 1.00 86.88 91 ALA A CA 1
ATOM 700 C C . ALA A 1 91 ? -9.331 8.937 11.003 1.00 86.88 91 ALA A C 1
ATOM 702 O O . ALA A 1 91 ? -8.854 9.597 10.083 1.00 86.88 91 ALA A O 1
ATOM 703 N N . LYS A 1 92 ? -10.121 9.492 11.932 1.00 83.12 92 LYS A N 1
ATOM 704 C CA . LYS A 1 92 ? -10.534 10.904 11.891 1.00 83.12 92 LYS A CA 1
ATOM 705 C C . LYS A 1 92 ? -9.413 11.874 12.256 1.00 83.12 92 LYS A C 1
ATOM 707 O O . LYS A 1 92 ? -9.413 12.995 11.764 1.00 83.12 92 LYS A O 1
ATOM 712 N N . THR A 1 93 ? -8.507 11.483 13.152 1.00 83.88 93 THR A N 1
ATOM 713 C CA . THR A 1 93 ? -7.450 12.381 13.650 1.00 83.88 93 THR A CA 1
ATOM 714 C C . THR A 1 93 ? -6.193 12.368 12.791 1.00 83.88 93 THR A C 1
ATOM 716 O O . THR A 1 93 ? -5.493 13.375 12.762 1.00 83.88 93 THR A O 1
ATOM 719 N N . GLN A 1 94 ? -5.900 11.252 12.120 1.00 82.69 94 GLN A N 1
ATOM 720 C CA . GLN A 1 94 ? -4.693 11.078 11.306 1.00 82.69 94 GLN A CA 1
ATOM 721 C C . GLN A 1 94 ? -4.964 11.071 9.798 1.00 82.69 94 GLN A C 1
ATOM 723 O O . GLN A 1 94 ? -4.035 10.846 9.031 1.00 82.69 94 GLN A O 1
ATOM 728 N N . ASP A 1 95 ? -6.210 11.299 9.367 1.00 81.62 95 ASP A N 1
ATOM 729 C CA . ASP A 1 95 ? -6.612 11.213 7.954 1.00 81.62 95 ASP A CA 1
ATOM 730 C C . ASP A 1 95 ? -6.312 9.832 7.312 1.00 81.62 95 ASP A C 1
ATOM 732 O O . ASP A 1 95 ? -6.134 9.727 6.097 1.00 81.62 95 ASP A O 1
ATOM 736 N N . GLU A 1 96 ? -6.283 8.759 8.116 1.00 82.25 96 GLU A N 1
ATOM 737 C CA . GLU A 1 96 ? -5.779 7.431 7.724 1.00 82.25 96 GLU A CA 1
ATOM 738 C C . GLU A 1 96 ? -6.898 6.405 7.473 1.00 82.25 96 GLU A C 1
ATOM 740 O O . GLU A 1 96 ? -7.877 6.319 8.221 1.00 82.25 96 GLU A O 1
ATOM 745 N N . TYR A 1 97 ? -6.744 5.572 6.437 1.00 86.06 97 TYR A N 1
ATOM 746 C CA . TYR A 1 97 ? -7.721 4.532 6.107 1.00 86.06 97 TYR A CA 1
ATOM 747 C C . TYR A 1 97 ? -7.423 3.215 6.839 1.00 86.06 97 TYR A C 1
ATOM 749 O O . TYR A 1 97 ? -6.443 2.517 6.572 1.00 86.06 97 TYR A O 1
ATOM 757 N N . ILE A 1 98 ? -8.323 2.804 7.735 1.00 87.25 98 ILE A N 1
ATOM 758 C CA . ILE A 1 98 ? -8.116 1.632 8.598 1.00 87.25 98 ILE A CA 1
ATOM 759 C C . ILE A 1 98 ? -8.657 0.364 7.944 1.00 87.25 98 ILE A C 1
ATOM 761 O O . ILE A 1 98 ? -9.734 -0.137 8.264 1.00 87.25 98 ILE A O 1
ATOM 765 N N . SER A 1 99 ? -7.855 -0.188 7.034 1.00 84.19 99 SER A N 1
ATOM 766 C CA . SER A 1 99 ? -8.170 -1.414 6.278 1.00 84.19 99 SER A CA 1
ATOM 767 C C . SER A 1 99 ? -8.561 -2.638 7.127 1.00 84.19 99 SER A C 1
ATOM 769 O O . SER A 1 99 ? -9.320 -3.479 6.654 1.00 84.19 99 SER A O 1
ATOM 771 N N . SER A 1 100 ? -8.092 -2.744 8.376 1.00 83.38 100 SER A N 1
ATOM 772 C CA . SER A 1 100 ? -8.463 -3.835 9.291 1.00 83.38 100 SER A CA 1
ATOM 773 C C . SER A 1 100 ? -9.880 -3.695 9.862 1.00 83.38 100 SER A C 1
ATOM 775 O O . SER A 1 100 ? -10.465 -4.692 10.273 1.00 83.38 100 SER A O 1
ATOM 777 N N . ASN A 1 101 ? -10.460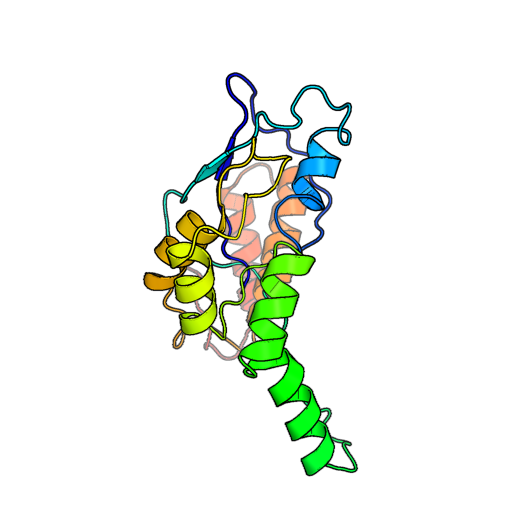 -2.488 9.848 1.00 89.25 101 ASN A N 1
ATOM 778 C CA . ASN A 1 101 ? -11.782 -2.180 10.400 1.00 89.25 101 ASN A CA 1
ATOM 779 C C . ASN A 1 101 ? -12.691 -1.543 9.343 1.00 89.25 101 ASN A C 1
ATOM 781 O O . ASN A 1 101 ? -13.233 -0.452 9.524 1.00 89.25 101 ASN A O 1
ATOM 785 N N . ARG A 1 102 ? -12.916 -2.244 8.226 1.00 89.25 102 ARG A N 1
ATOM 786 C CA . ARG A 1 102 ? -13.748 -1.732 7.120 1.00 89.25 102 ARG A CA 1
ATOM 787 C C . ARG A 1 102 ? -15.167 -1.339 7.536 1.00 89.25 102 ARG A C 1
ATOM 789 O O . ARG A 1 102 ? -15.722 -0.394 6.989 1.00 89.25 102 ARG A O 1
ATOM 796 N N . LYS A 1 103 ? -15.748 -2.011 8.535 1.00 92.75 103 LYS A N 1
ATOM 797 C CA . LYS A 1 103 ? -17.044 -1.626 9.120 1.00 92.75 103 LYS A CA 1
ATOM 798 C C . LYS A 1 103 ? -17.012 -0.200 9.685 1.00 92.75 103 LYS A C 1
ATOM 800 O O . LYS A 1 103 ? -17.930 0.574 9.427 1.00 92.75 103 LYS A O 1
ATOM 805 N N . VAL A 1 104 ? -15.951 0.152 10.413 1.00 93.50 104 VAL A N 1
ATOM 806 C CA . VAL A 1 104 ? -15.747 1.504 10.955 1.00 93.50 104 VAL A CA 1
ATOM 807 C C . VAL A 1 104 ? -15.567 2.505 9.819 1.00 93.50 104 VAL A C 1
ATOM 809 O O . VAL A 1 104 ? -16.238 3.534 9.813 1.00 93.50 104 VAL A O 1
ATOM 812 N N . MET A 1 105 ? -14.752 2.178 8.811 1.00 92.94 105 MET A N 1
ATOM 813 C CA . MET A 1 105 ? -14.555 3.059 7.653 1.00 92.94 105 MET A CA 1
ATOM 814 C C . MET A 1 105 ? -15.867 3.336 6.910 1.00 92.94 105 MET A C 1
ATOM 816 O O . MET A 1 105 ? -16.186 4.494 6.647 1.00 92.94 105 MET A O 1
ATOM 820 N N . LYS A 1 106 ? -16.686 2.306 6.660 1.00 94.25 106 LYS A N 1
ATOM 821 C CA . LYS A 1 106 ? -18.018 2.463 6.054 1.00 94.25 106 LYS A CA 1
ATOM 822 C C . LYS A 1 106 ? -18.941 3.340 6.897 1.00 94.25 106 LYS A C 1
ATOM 824 O O . LYS A 1 106 ? -19.658 4.169 6.343 1.00 94.25 106 LYS A O 1
ATOM 829 N N . ASN A 1 107 ? -18.900 3.205 8.224 1.00 94.94 107 ASN A N 1
ATOM 830 C CA . ASN A 1 107 ? -19.671 4.057 9.128 1.00 94.94 107 ASN A CA 1
ATOM 831 C C . ASN A 1 107 ? -19.242 5.531 9.013 1.00 94.94 107 ASN A C 1
ATOM 833 O O . ASN A 1 107 ? -20.094 6.395 8.809 1.00 94.94 107 ASN A O 1
ATOM 837 N N . ILE A 1 108 ? -17.933 5.810 9.064 1.00 93.38 108 ILE A N 1
ATOM 838 C CA . ILE A 1 108 ? -17.369 7.163 8.905 1.00 93.38 108 ILE A CA 1
ATOM 839 C C . ILE A 1 108 ? -17.806 7.786 7.576 1.00 93.38 108 ILE A C 1
ATOM 841 O O . ILE A 1 108 ? -18.280 8.922 7.560 1.00 93.38 108 ILE A O 1
ATOM 845 N N . ILE A 1 109 ? -17.681 7.029 6.482 1.00 93.56 109 ILE A N 1
ATOM 846 C CA . ILE A 1 109 ? -18.092 7.457 5.140 1.00 93.56 109 ILE A CA 1
ATOM 847 C C . ILE A 1 109 ? -19.595 7.764 5.120 1.00 93.56 109 ILE A C 1
ATOM 849 O O . ILE A 1 109 ? -19.991 8.859 4.732 1.00 93.56 109 ILE A O 1
ATOM 853 N N . SER A 1 110 ? -20.434 6.843 5.607 1.00 94.38 110 SER A N 1
ATOM 854 C CA . SER A 1 110 ? -21.898 6.985 5.569 1.00 94.38 110 SER A CA 1
ATOM 855 C C . SER A 1 110 ? -22.426 8.185 6.359 1.00 94.38 110 SER A C 1
ATOM 857 O O . SER A 1 110 ? -23.423 8.790 5.971 1.00 94.38 110 SER A O 1
ATOM 859 N N . LYS A 1 111 ? -21.750 8.555 7.453 1.00 93.62 111 LYS A N 1
ATOM 860 C CA . LYS A 1 111 ? -22.116 9.711 8.278 1.00 93.62 111 LYS A CA 1
ATOM 861 C C . LYS A 1 111 ? -21.688 11.049 7.661 1.00 93.62 111 LYS A C 1
ATOM 863 O O . LYS A 1 111 ? -22.164 12.089 8.108 1.00 93.62 111 LYS A O 1
ATOM 868 N N . GLY A 1 112 ? -20.776 11.057 6.682 1.00 87.88 112 GLY A N 1
ATOM 869 C CA . GLY A 1 112 ? -20.259 12.290 6.067 1.00 87.88 112 GLY A CA 1
ATOM 870 C C . GLY A 1 112 ? -19.540 13.231 7.050 1.00 87.88 112 GLY A C 1
ATOM 871 O O . GLY A 1 112 ? -19.448 14.447 6.826 1.00 87.88 112 GLY A O 1
ATOM 872 N N . GLU A 1 113 ? -19.074 12.691 8.179 1.00 80.31 113 GLU A N 1
ATOM 873 C CA . GLU A 1 113 ? -18.389 13.448 9.233 1.00 80.31 113 GLU A CA 1
ATOM 874 C C . GLU A 1 113 ? -16.966 13.823 8.815 1.00 80.31 113 GLU A C 1
ATOM 876 O O . GLU A 1 113 ? -16.491 14.911 9.139 1.00 80.31 113 GLU A O 1
ATOM 881 N N . TYR A 1 114 ? -16.310 12.948 8.051 1.00 85.69 114 TYR A N 1
ATOM 882 C CA . TYR A 1 114 ? -14.987 13.198 7.505 1.00 85.69 114 TYR A CA 1
ATOM 883 C C . TYR A 1 114 ? -15.062 14.151 6.306 1.00 85.69 114 TYR A C 1
ATOM 885 O O . TYR A 1 114 ? -15.793 13.901 5.350 1.00 85.69 114 TYR A O 1
ATOM 893 N N . LYS A 1 115 ? -14.325 15.265 6.367 1.00 83.19 115 LYS A N 1
ATOM 894 C CA . LYS A 1 115 ? -14.396 16.355 5.374 1.00 83.19 115 LYS A CA 1
ATOM 895 C C . LYS A 1 115 ? -13.366 16.257 4.252 1.00 83.19 115 LYS A C 1
ATOM 897 O O . LYS A 1 115 ? -13.323 17.154 3.418 1.00 83.19 115 LYS A O 1
ATOM 902 N N . GLY A 1 116 ? -12.583 15.182 4.219 1.00 84.88 116 GLY A N 1
ATOM 903 C CA . GLY A 1 116 ? -11.537 15.007 3.221 1.00 84.88 116 GLY A CA 1
ATOM 904 C C . GLY A 1 116 ? -10.260 15.776 3.538 1.00 84.88 116 GLY A C 1
ATOM 905 O O . GLY A 1 116 ? -10.259 16.745 4.302 1.00 84.88 116 GLY A O 1
ATOM 906 N N . ALA A 1 117 ? -9.159 15.348 2.925 1.00 84.19 117 ALA A N 1
ATOM 907 C CA . ALA A 1 117 ? -7.878 16.020 3.085 1.00 84.19 117 ALA A CA 1
ATOM 908 C C . ALA A 1 117 ? -7.878 17.387 2.355 1.00 84.19 117 ALA A C 1
ATOM 910 O O . ALA A 1 117 ? -8.177 17.443 1.157 1.00 84.19 117 ALA A O 1
ATOM 911 N N . PRO A 1 118 ? -7.488 18.499 3.011 1.00 88.69 118 PRO A N 1
ATOM 912 C CA . PRO A 1 118 ? -7.422 19.821 2.383 1.00 88.69 118 PRO A CA 1
ATOM 913 C C . PRO A 1 118 ? -6.540 19.881 1.133 1.00 88.69 118 PRO A C 1
ATOM 915 O O . PRO A 1 118 ? -6.885 20.561 0.169 1.00 88.69 118 PRO A O 1
ATOM 918 N N . VAL A 1 119 ? -5.429 19.137 1.116 1.00 85.88 119 VAL A N 1
ATOM 919 C CA . VAL A 1 119 ? -4.540 19.072 -0.054 1.00 85.88 119 VAL A CA 1
ATOM 920 C C . VAL A 1 119 ? -5.225 18.481 -1.293 1.00 85.88 119 VAL A C 1
ATOM 922 O O . VAL A 1 119 ? -4.831 18.806 -2.412 1.00 85.88 119 VAL A O 1
ATOM 925 N N . LEU A 1 120 ? -6.286 17.690 -1.097 1.00 87.06 120 LEU A N 1
ATOM 926 C CA . LEU A 1 120 ? -7.134 17.116 -2.146 1.00 87.06 120 LEU A CA 1
ATOM 927 C C . LEU A 1 120 ? -8.354 17.992 -2.484 1.00 87.06 120 LEU A C 1
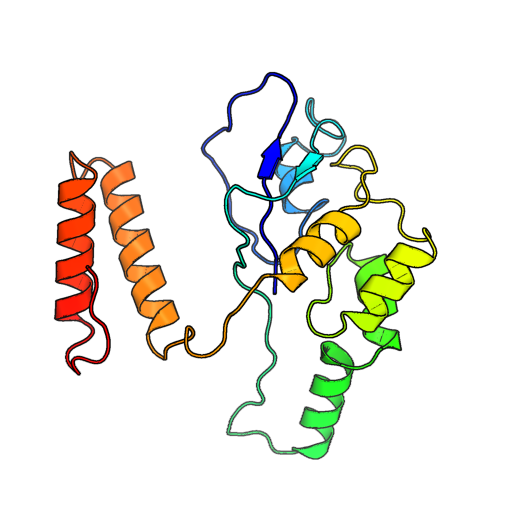ATOM 929 O O . LEU A 1 120 ? -9.368 17.500 -2.977 1.00 87.06 120 LEU A O 1
ATOM 933 N N . GLY A 1 121 ? -8.334 19.270 -2.100 1.00 88.25 121 GLY A N 1
ATOM 934 C CA . GLY A 1 121 ? -9.465 20.174 -2.310 1.00 88.25 121 GLY A CA 1
ATOM 935 C C . GLY A 1 121 ? -10.707 19.799 -1.492 1.00 88.25 121 GLY A C 1
ATOM 936 O O . GLY A 1 121 ? -11.817 20.166 -1.866 1.00 88.25 121 GLY A O 1
ATOM 937 N N . GLY A 1 122 ? -10.536 19.056 -0.389 1.00 88.31 122 GLY A N 1
ATOM 938 C CA . GLY A 1 122 ? -11.642 18.581 0.449 1.00 88.31 122 GLY A CA 1
ATOM 939 C C . GLY A 1 122 ? -12.348 17.333 -0.087 1.00 88.31 122 GLY A C 1
ATOM 940 O O . GLY A 1 122 ? -13.433 16.991 0.378 1.00 88.31 122 GLY A O 1
ATOM 941 N N . GLN A 1 123 ? -11.761 16.631 -1.060 1.00 88.12 123 GLN A N 1
ATOM 942 C CA . GLN A 1 123 ? -12.272 15.327 -1.463 1.00 88.12 123 GLN A CA 1
ATOM 943 C C . GLN A 1 123 ? -12.162 14.322 -0.306 1.00 88.12 123 GLN A C 1
ATOM 945 O O . GLN A 1 123 ? -11.100 14.160 0.297 1.00 88.12 123 GLN A O 1
ATOM 950 N N . ASN A 1 124 ? -13.245 13.589 -0.042 1.00 90.06 124 ASN A N 1
ATOM 951 C CA . ASN A 1 124 ? -13.237 12.453 0.872 1.00 90.06 124 ASN A CA 1
ATOM 952 C C . ASN A 1 124 ? -12.504 11.253 0.246 1.00 90.06 124 ASN A C 1
ATOM 954 O O . ASN A 1 124 ? -13.099 10.439 -0.462 1.00 90.06 124 ASN A O 1
ATOM 958 N N . GLN A 1 125 ? -11.208 11.113 0.524 1.00 86.69 125 GLN A N 1
ATOM 959 C CA . GLN A 1 125 ? -10.418 10.008 -0.015 1.00 86.69 125 GLN A CA 1
ATOM 960 C C . GLN A 1 125 ? -10.857 8.633 0.508 1.00 86.69 125 GLN A C 1
ATOM 962 O O . GLN A 1 125 ? -10.650 7.641 -0.185 1.00 86.69 125 GLN A O 1
ATOM 967 N N . PHE A 1 126 ? -11.506 8.538 1.676 1.00 89.31 126 PHE A N 1
ATOM 968 C CA . PHE A 1 126 ? -11.941 7.244 2.216 1.00 89.31 126 PHE A CA 1
ATOM 969 C C . PHE A 1 126 ? -12.977 6.551 1.330 1.00 89.31 126 PHE A C 1
ATOM 971 O O . PHE A 1 126 ? -12.987 5.326 1.275 1.00 89.31 126 PHE A O 1
ATOM 978 N N . GLU A 1 127 ? -13.793 7.297 0.582 1.00 90.50 127 GLU A N 1
ATOM 979 C CA . GLU A 1 127 ? -14.726 6.721 -0.397 1.00 90.50 127 GLU A CA 1
ATOM 980 C C . GLU A 1 127 ? -14.006 6.021 -1.552 1.00 90.50 127 GLU A C 1
ATOM 982 O O . GLU A 1 127 ? -14.443 4.975 -2.034 1.00 90.50 127 GLU A O 1
ATOM 987 N N . VAL A 1 128 ? -12.893 6.597 -2.010 1.00 87.25 128 VAL A N 1
ATOM 988 C CA . VAL A 1 128 ? -12.068 5.991 -3.059 1.00 87.25 128 VAL A CA 1
ATOM 989 C C . VAL A 1 128 ? -11.353 4.768 -2.501 1.00 87.25 128 VAL A C 1
ATOM 991 O O . VAL A 1 128 ? -11.428 3.698 -3.098 1.00 87.25 128 VAL A O 1
ATOM 994 N N . LEU A 1 129 ? -10.719 4.912 -1.336 1.00 87.12 129 LEU A N 1
ATOM 995 C CA . LEU A 1 129 ? -9.936 3.850 -0.709 1.00 87.12 129 LEU A CA 1
ATOM 996 C C . LEU A 1 129 ? -10.809 2.652 -0.308 1.00 87.12 129 LEU A C 1
ATOM 998 O O . LEU A 1 129 ? -10.390 1.519 -0.524 1.00 87.12 129 LEU A O 1
ATOM 1002 N N . ASP A 1 130 ? -12.033 2.864 0.197 1.00 89.62 130 ASP A N 1
ATOM 1003 C CA . ASP A 1 130 ? -12.937 1.758 0.549 1.00 89.62 130 ASP A CA 1
ATOM 1004 C C . ASP A 1 130 ? -13.402 0.966 -0.672 1.00 89.62 130 ASP A C 1
ATOM 1006 O O . ASP A 1 130 ? -13.453 -0.260 -0.611 1.00 89.62 130 ASP A O 1
ATOM 1010 N N . ARG A 1 131 ? -13.685 1.651 -1.788 1.00 88.19 131 ARG A N 1
ATOM 1011 C CA . ARG A 1 131 ? -14.057 1.001 -3.051 1.00 88.19 131 ARG A CA 1
ATOM 1012 C C . ARG A 1 131 ? -12.921 0.136 -3.591 1.00 88.19 131 ARG A C 1
ATOM 1014 O O . ARG A 1 131 ? -13.165 -0.988 -4.005 1.00 88.19 131 ARG A O 1
ATOM 1021 N N . VAL A 1 132 ? -11.693 0.650 -3.585 1.00 86.12 132 VAL A N 1
ATOM 1022 C CA . VAL A 1 132 ? -10.527 -0.097 -4.083 1.00 86.12 132 VAL A CA 1
ATOM 1023 C C . VAL A 1 132 ? -10.193 -1.263 -3.149 1.00 86.12 132 VAL A C 1
ATOM 1025 O O . VAL A 1 132 ? -9.933 -2.368 -3.614 1.00 86.12 132 VAL A O 1
ATOM 1028 N N . ALA A 1 133 ? -10.300 -1.066 -1.830 1.00 85.12 133 ALA A N 1
ATOM 1029 C CA . ALA A 1 133 ? -10.067 -2.115 -0.837 1.00 85.12 133 ALA A CA 1
ATOM 1030 C C . ALA A 1 133 ? -10.995 -3.338 -0.983 1.00 85.12 133 ALA A C 1
ATOM 1032 O O . ALA A 1 133 ? -10.638 -4.416 -0.510 1.00 85.12 133 ALA A O 1
ATOM 1033 N N . GLU A 1 134 ? -12.168 -3.213 -1.618 1.00 85.94 134 GLU A N 1
ATOM 1034 C CA . GLU A 1 134 ? -13.073 -4.349 -1.880 1.00 85.94 134 GLU A CA 1
ATOM 1035 C C . GLU A 1 134 ? -12.522 -5.358 -2.876 1.00 85.94 134 GLU A C 1
ATOM 1037 O O . GLU A 1 134 ? -12.845 -6.541 -2.781 1.00 85.94 134 GLU A O 1
ATOM 1042 N N . ASN A 1 135 ? -11.679 -4.902 -3.794 1.00 85.94 135 ASN A N 1
ATOM 1043 C CA . ASN A 1 135 ? -11.217 -5.704 -4.918 1.00 85.94 135 ASN A CA 1
ATOM 1044 C C . ASN A 1 135 ? -9.805 -6.265 -4.705 1.00 85.94 135 ASN A C 1
ATOM 1046 O O . ASN A 1 135 ? -9.295 -7.015 -5.537 1.00 85.94 135 ASN A O 1
ATOM 1050 N N . ILE A 1 136 ? -9.160 -5.910 -3.591 1.00 83.31 136 ILE A N 1
ATOM 1051 C CA . ILE A 1 136 ? -7.802 -6.345 -3.280 1.00 83.31 136 ILE A CA 1
ATOM 1052 C C . ILE A 1 136 ? -7.832 -7.780 -2.749 1.00 83.31 136 ILE A C 1
ATOM 1054 O O . ILE A 1 136 ? -8.301 -8.050 -1.643 1.00 83.31 136 ILE A O 1
ATOM 1058 N N . ASP A 1 137 ? -7.255 -8.696 -3.522 1.00 83.62 137 ASP A N 1
ATOM 1059 C CA . ASP A 1 137 ? -6.990 -10.067 -3.096 1.00 83.62 137 ASP A CA 1
ATOM 1060 C C . ASP A 1 137 ? -5.497 -10.264 -2.827 1.00 83.62 137 ASP A C 1
ATOM 1062 O O . ASP A 1 137 ? -4.685 -10.246 -3.755 1.00 83.62 137 ASP A O 1
ATOM 1066 N N . VAL A 1 138 ? -5.150 -10.474 -1.557 1.00 78.31 138 VAL A N 1
ATOM 1067 C CA . VAL A 1 138 ? -3.776 -10.741 -1.092 1.00 78.31 138 VAL A CA 1
ATOM 1068 C C . VAL A 1 138 ? -3.539 -12.216 -0.763 1.00 78.31 138 VAL A C 1
ATOM 1070 O O . VAL A 1 138 ? -2.436 -12.610 -0.375 1.00 78.31 138 VAL A O 1
ATOM 1073 N N . LYS A 1 139 ? -4.576 -13.056 -0.849 1.00 82.00 139 LYS A N 1
ATOM 1074 C CA . LYS A 1 139 ? -4.525 -14.421 -0.332 1.00 82.00 139 LYS A CA 1
ATOM 1075 C C . LYS A 1 139 ? -3.592 -15.275 -1.183 1.00 82.00 139 LYS A C 1
ATOM 1077 O O . LYS A 1 139 ? -3.791 -15.430 -2.380 1.00 82.00 139 LYS A O 1
ATOM 1082 N N . GLY A 1 140 ? -2.585 -15.862 -0.538 1.00 81.00 140 GLY A N 1
ATOM 1083 C CA . GLY A 1 140 ? -1.600 -16.711 -1.213 1.00 81.00 140 GLY A CA 1
ATOM 1084 C C . GLY A 1 140 ? -0.621 -15.952 -2.115 1.00 81.00 140 GLY A C 1
ATOM 1085 O O . GLY A 1 140 ? 0.138 -16.600 -2.821 1.00 81.00 140 GLY A O 1
ATOM 1086 N N . LYS A 1 141 ? -0.629 -14.611 -2.088 1.00 79.56 141 LYS A N 1
ATOM 1087 C CA . LYS A 1 141 ? 0.289 -13.764 -2.869 1.00 79.56 141 LYS A CA 1
ATOM 1088 C C . LYS A 1 141 ? 1.464 -13.222 -2.055 1.00 79.56 141 LYS A C 1
ATOM 1090 O O . LYS A 1 141 ? 2.402 -12.698 -2.634 1.00 79.56 141 LYS A O 1
ATOM 1095 N N . ILE A 1 142 ? 1.391 -13.332 -0.728 1.00 83.56 142 ILE A N 1
ATOM 1096 C CA . ILE A 1 142 ? 2.452 -12.921 0.196 1.00 83.56 142 ILE A CA 1
ATOM 1097 C C . ILE A 1 142 ? 3.405 -14.097 0.385 1.00 83.56 142 ILE A C 1
ATOM 1099 O O . ILE A 1 142 ? 2.970 -15.187 0.770 1.00 83.56 142 ILE A O 1
ATOM 1103 N N . THR A 1 143 ? 4.692 -13.869 0.152 1.00 85.94 143 THR A N 1
ATOM 1104 C CA . THR A 1 143 ? 5.745 -14.882 0.262 1.00 85.94 143 THR A CA 1
ATOM 1105 C C . THR A 1 143 ? 6.782 -14.494 1.324 1.00 85.94 143 THR A C 1
ATOM 1107 O O . THR A 1 143 ? 6.921 -13.318 1.668 1.00 85.94 143 THR A O 1
ATOM 1110 N N . PRO A 1 144 ? 7.582 -15.449 1.836 1.00 89.38 144 PRO A N 1
ATOM 1111 C CA . PRO A 1 144 ? 8.747 -15.127 2.665 1.00 89.38 144 PRO A CA 1
ATOM 1112 C C . PRO A 1 144 ? 9.792 -14.252 1.952 1.00 89.38 144 PRO A C 1
ATOM 1114 O O . PRO A 1 144 ? 10.660 -13.679 2.609 1.00 89.38 144 PRO A O 1
ATOM 1117 N N . TYR A 1 145 ? 9.711 -14.157 0.622 1.00 92.00 145 TYR A N 1
ATOM 1118 C CA . TYR A 1 145 ? 10.669 -13.471 -0.231 1.00 92.00 145 TYR A CA 1
ATOM 1119 C C . TYR A 1 145 ? 10.246 -12.052 -0.615 1.00 92.00 145 TYR A C 1
ATOM 1121 O O . TYR A 1 145 ? 11.046 -11.355 -1.229 1.00 92.00 145 TYR A O 1
ATOM 1129 N N . ASP A 1 146 ? 9.053 -11.582 -0.232 1.00 89.19 146 ASP A N 1
ATOM 1130 C CA . ASP A 1 146 ? 8.497 -10.297 -0.692 1.00 89.19 146 ASP A CA 1
ATOM 1131 C C . ASP A 1 146 ? 9.457 -9.117 -0.483 1.00 89.19 146 ASP A C 1
ATOM 1133 O O . ASP A 1 146 ? 9.646 -8.293 -1.376 1.00 89.19 146 ASP A O 1
ATOM 1137 N N . TYR A 1 147 ? 10.115 -9.052 0.680 1.00 89.06 147 TYR A N 1
ATOM 1138 C CA . TYR A 1 147 ? 11.095 -8.001 0.970 1.00 89.06 147 TYR A CA 1
ATOM 1139 C C . TYR A 1 147 ? 12.347 -8.102 0.087 1.00 89.06 147 TYR A C 1
ATOM 1141 O O . TYR A 1 147 ? 12.859 -7.084 -0.381 1.00 89.06 147 TYR A O 1
ATOM 1149 N N . LEU A 1 148 ? 12.846 -9.320 -0.140 1.00 93.81 148 LEU A N 1
ATOM 1150 C CA . LEU A 1 148 ? 14.007 -9.564 -0.993 1.00 93.81 148 LEU A CA 1
ATOM 1151 C C . LEU A 1 148 ? 13.684 -9.221 -2.450 1.00 93.81 148 LEU A C 1
ATOM 1153 O O . LEU A 1 148 ? 14.419 -8.454 -3.060 1.00 93.81 148 LEU A O 1
ATOM 1157 N N . LEU A 1 149 ? 12.560 -9.722 -2.969 1.00 93.00 149 LEU A N 1
ATOM 1158 C CA . LEU A 1 149 ? 12.076 -9.437 -4.320 1.00 93.00 149 LEU A CA 1
ATOM 1159 C C . LEU A 1 149 ? 11.907 -7.933 -4.536 1.00 93.00 149 LEU A C 1
ATOM 1161 O O . LEU A 1 149 ? 12.410 -7.397 -5.518 1.00 93.00 149 LEU A O 1
ATOM 1165 N N . TYR A 1 150 ? 11.276 -7.237 -3.585 1.00 91.12 150 TYR A N 1
ATOM 1166 C CA . TYR A 1 150 ? 11.161 -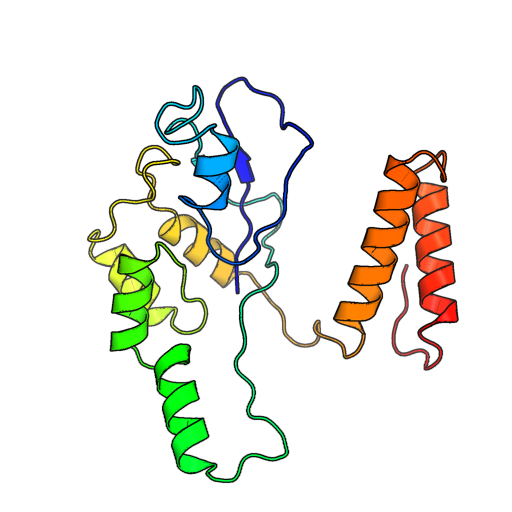5.781 -3.615 1.00 91.12 150 TYR A CA 1
ATOM 1167 C C . TYR A 1 150 ? 12.533 -5.094 -3.651 1.00 91.12 150 TYR A C 1
ATOM 1169 O O . TYR A 1 150 ? 12.755 -4.198 -4.463 1.00 91.12 150 TYR A O 1
ATOM 1177 N N . SER A 1 151 ? 13.468 -5.528 -2.803 1.00 94.12 151 SER A N 1
ATOM 1178 C CA . SER A 1 151 ? 14.810 -4.939 -2.731 1.00 94.12 151 SER A CA 1
ATOM 1179 C C . SER A 1 151 ? 15.572 -5.109 -4.049 1.00 94.12 151 SER A C 1
ATOM 1181 O O . SER A 1 151 ? 16.074 -4.124 -4.586 1.00 94.12 151 SER A O 1
ATOM 1183 N N . LEU A 1 152 ? 15.595 -6.323 -4.609 1.00 96.06 152 LEU A N 1
ATOM 1184 C CA . LEU A 1 152 ? 16.233 -6.619 -5.897 1.00 96.06 152 LEU A CA 1
ATOM 1185 C C . LEU A 1 152 ? 15.586 -5.831 -7.039 1.00 96.06 152 LEU A C 1
ATOM 1187 O O . LEU A 1 152 ? 16.290 -5.228 -7.847 1.00 96.06 152 LEU A O 1
ATOM 1191 N N . PHE A 1 153 ? 14.253 -5.774 -7.069 1.00 94.81 153 PHE A N 1
ATOM 1192 C CA . PHE A 1 153 ? 13.515 -5.014 -8.072 1.00 94.81 153 PHE A CA 1
ATOM 1193 C C . PHE A 1 153 ? 13.875 -3.527 -8.014 1.00 94.81 153 PHE A C 1
ATOM 1195 O O . PHE A 1 153 ? 14.264 -2.946 -9.023 1.00 94.81 153 PHE A O 1
ATOM 1202 N N . THR A 1 154 ? 13.806 -2.910 -6.830 1.00 93.50 154 THR A N 1
ATOM 1203 C CA . THR A 1 154 ? 14.141 -1.484 -6.685 1.00 93.50 154 THR A CA 1
ATOM 1204 C C . THR A 1 154 ? 15.599 -1.185 -7.015 1.00 93.50 154 THR A C 1
ATOM 1206 O O . THR A 1 154 ? 15.852 -0.196 -7.687 1.00 93.50 154 THR A O 1
ATOM 1209 N N . SER A 1 155 ? 16.537 -2.061 -6.645 1.00 95.44 155 SER A N 1
ATOM 1210 C CA . SER A 1 155 ? 17.957 -1.905 -6.986 1.00 95.44 155 SER A CA 1
ATOM 1211 C C . SER A 1 155 ? 18.203 -1.936 -8.498 1.00 95.44 155 SER A C 1
ATOM 1213 O O . SER A 1 155 ? 18.996 -1.148 -9.013 1.00 95.44 155 SER A O 1
ATOM 1215 N N . ASN A 1 156 ? 17.521 -2.823 -9.227 1.00 95.81 156 ASN A N 1
ATOM 1216 C CA . ASN A 1 156 ? 17.632 -2.906 -10.685 1.00 95.81 156 ASN A CA 1
ATOM 1217 C C . ASN A 1 156 ? 16.969 -1.699 -11.370 1.00 95.81 156 ASN A C 1
ATOM 1219 O O . ASN A 1 156 ? 17.545 -1.122 -12.290 1.00 95.81 156 ASN A O 1
ATOM 1223 N N . VAL A 1 157 ? 15.809 -1.250 -10.877 1.00 95.38 157 VAL A N 1
ATOM 1224 C CA . VAL A 1 157 ? 15.149 -0.023 -11.362 1.00 95.38 157 VAL A CA 1
ATOM 1225 C C . VAL A 1 157 ? 16.015 1.216 -11.128 1.00 95.38 157 VAL A C 1
ATOM 1227 O O . VAL A 1 157 ? 16.130 2.044 -12.030 1.00 95.38 157 VAL A O 1
ATOM 1230 N N . ASP A 1 158 ? 16.636 1.343 -9.955 1.00 94.25 158 ASP A N 1
ATOM 1231 C CA . ASP A 1 158 ? 17.560 2.440 -9.654 1.00 94.25 158 ASP A CA 1
ATOM 1232 C C . ASP A 1 158 ? 18.767 2.384 -10.610 1.00 94.25 158 ASP A C 1
ATOM 1234 O O . ASP A 1 158 ? 19.120 3.393 -11.216 1.00 94.25 158 ASP A O 1
ATOM 1238 N N . SER A 1 159 ? 19.318 1.189 -10.856 1.00 93.69 159 SER A N 1
ATOM 1239 C CA . SER A 1 159 ? 20.426 0.983 -11.805 1.00 93.69 159 SER A CA 1
ATOM 1240 C C . SER A 1 159 ? 20.065 1.396 -13.237 1.00 93.69 159 SER A C 1
ATOM 1242 O O . SER A 1 159 ? 20.873 2.025 -13.922 1.00 93.69 159 SER A O 1
ATOM 1244 N N . TYR A 1 160 ? 18.845 1.094 -13.689 1.00 96.19 160 TYR A N 1
ATOM 1245 C CA . TYR A 1 160 ? 18.316 1.575 -14.969 1.00 96.19 160 TYR A CA 1
ATOM 1246 C C . TYR A 1 160 ? 18.172 3.101 -14.995 1.00 96.19 160 TYR A C 1
ATOM 1248 O O . TYR A 1 160 ? 18.588 3.751 -15.951 1.00 96.19 160 TYR A O 1
ATOM 1256 N N . CYS A 1 161 ? 17.624 3.694 -13.930 1.00 94.75 161 CYS A N 1
ATOM 1257 C CA . CYS A 1 161 ? 17.453 5.146 -13.832 1.00 94.75 161 CYS A CA 1
ATOM 1258 C C . CYS A 1 161 ? 18.794 5.898 -13.822 1.00 94.75 161 CYS A C 1
ATOM 1260 O O . CYS A 1 161 ? 18.872 7.008 -14.351 1.00 94.75 161 CYS A O 1
ATOM 1262 N N . ASP A 1 162 ? 19.841 5.282 -13.272 1.00 95.06 162 ASP A N 1
ATOM 1263 C CA . ASP A 1 162 ? 21.209 5.802 -13.263 1.00 95.06 162 ASP A CA 1
ATOM 1264 C C . ASP A 1 162 ? 21.963 5.549 -14.586 1.00 95.06 162 ASP A C 1
ATOM 1266 O O . ASP A 1 162 ? 23.090 6.019 -14.757 1.00 95.06 162 ASP A O 1
ATOM 1270 N N . GLY A 1 163 ? 21.349 4.841 -15.542 1.00 94.62 163 GLY A N 1
ATOM 1271 C CA . GLY A 1 163 ? 21.922 4.545 -16.859 1.00 94.62 163 GLY A CA 1
ATOM 1272 C C . GLY A 1 163 ? 22.939 3.402 -16.866 1.00 94.62 163 GLY A C 1
ATOM 1273 O O . GLY A 1 163 ? 23.776 3.340 -17.760 1.00 94.62 163 GLY A O 1
ATOM 1274 N N . THR A 1 164 ? 22.905 2.514 -15.867 1.00 95.88 164 THR A N 1
ATOM 1275 C CA . THR A 1 164 ? 23.722 1.285 -15.857 1.00 95.88 164 THR A CA 1
ATOM 1276 C C . THR A 1 164 ? 23.191 0.252 -16.853 1.00 95.88 164 THR A C 1
ATOM 1278 O O . THR A 1 164 ? 23.979 -0.454 -17.477 1.00 95.88 164 THR A O 1
ATOM 1281 N N . PHE A 1 165 ? 21.867 0.180 -17.007 1.00 94.69 165 PHE A N 1
ATOM 1282 C CA . PHE A 1 165 ? 21.198 -0.591 -18.053 1.00 94.69 165 PHE A CA 1
ATOM 1283 C C . PHE A 1 165 ? 20.619 0.369 -19.090 1.00 94.69 165 PHE A C 1
ATOM 1285 O O . PHE A 1 165 ? 19.978 1.355 -18.720 1.00 94.69 165 PHE A O 1
ATOM 1292 N N . ASP A 1 166 ? 20.819 0.078 -20.375 1.00 93.31 166 ASP A N 1
ATOM 1293 C CA . ASP A 1 166 ? 20.379 0.956 -21.465 1.00 93.31 166 ASP A CA 1
ATOM 1294 C C . ASP A 1 166 ? 18.897 0.741 -21.798 1.00 93.31 166 ASP A C 1
ATOM 1296 O O . ASP A 1 166 ? 18.231 1.621 -22.353 1.00 93.31 166 ASP A O 1
ATOM 1300 N N . THR A 1 167 ? 18.362 -0.439 -21.466 1.00 96.38 167 THR A N 1
ATOM 1301 C CA . THR A 1 167 ? 16.990 -0.824 -21.803 1.00 96.38 167 THR A CA 1
ATOM 1302 C C . THR A 1 167 ? 16.226 -1.430 -20.629 1.00 96.38 167 THR A C 1
ATOM 1304 O O . THR A 1 167 ? 16.786 -1.995 -19.685 1.00 96.38 167 THR A O 1
ATOM 1307 N N . VAL A 1 168 ? 14.897 -1.336 -20.718 1.00 95.31 168 VAL A N 1
ATOM 1308 C CA . VAL A 1 168 ? 13.981 -2.007 -19.786 1.00 95.31 168 VAL A CA 1
ATOM 1309 C C . VAL A 1 168 ? 14.168 -3.524 -19.842 1.00 95.31 168 VAL A C 1
ATOM 1311 O O . VAL A 1 168 ? 14.161 -4.162 -18.796 1.00 95.31 168 VAL A O 1
ATOM 1314 N N . ASP A 1 169 ? 14.390 -4.088 -21.031 1.00 96.50 169 ASP A N 1
ATOM 1315 C CA . ASP A 1 169 ? 14.563 -5.533 -21.209 1.00 96.50 169 ASP A CA 1
ATOM 1316 C C . ASP A 1 169 ? 15.830 -6.036 -20.500 1.00 96.50 169 ASP A C 1
ATOM 1318 O O . ASP A 1 169 ? 15.758 -6.993 -19.736 1.00 96.50 169 ASP A O 1
ATOM 1322 N N . GLU A 1 170 ? 16.967 -5.346 -20.652 1.00 95.94 170 GLU A N 1
ATOM 1323 C CA . GLU A 1 170 ? 18.201 -5.671 -19.914 1.00 95.94 170 GLU A CA 1
ATOM 1324 C C . GLU A 1 170 ? 18.004 -5.601 -18.396 1.00 95.94 170 GLU A C 1
ATOM 1326 O O . GLU A 1 170 ? 18.485 -6.461 -17.663 1.00 95.94 170 GLU A O 1
ATOM 1331 N N . THR A 1 171 ? 17.253 -4.604 -17.926 1.00 96.44 171 THR A N 1
ATOM 1332 C CA . THR A 1 171 ? 16.944 -4.434 -16.499 1.00 96.44 171 THR A CA 1
ATOM 1333 C C . THR A 1 171 ? 16.077 -5.577 -15.966 1.00 96.44 171 THR A C 1
ATOM 1335 O O . THR A 1 171 ? 16.270 -6.036 -14.840 1.00 96.44 171 THR A O 1
ATOM 1338 N N . ILE A 1 172 ? 15.108 -6.039 -16.762 1.00 95.88 172 ILE A N 1
ATOM 1339 C CA . ILE A 1 172 ? 14.236 -7.164 -16.407 1.00 95.88 172 ILE A CA 1
ATOM 1340 C C . ILE A 1 172 ? 15.042 -8.460 -16.342 1.00 95.88 172 ILE A C 1
ATOM 1342 O O . ILE A 1 172 ? 14.883 -9.215 -15.384 1.00 95.88 172 ILE A O 1
ATOM 1346 N N . GLU A 1 173 ? 15.915 -8.711 -17.317 1.00 96.12 173 GLU A N 1
ATOM 1347 C CA . GLU A 1 173 ? 16.753 -9.913 -17.318 1.00 96.12 173 GLU A CA 1
ATOM 1348 C C . GLU A 1 173 ? 17.743 -9.906 -16.145 1.00 96.12 173 GLU A C 1
ATOM 1350 O O . GLU A 1 173 ? 17.847 -10.904 -15.436 1.00 96.12 173 GLU A O 1
ATOM 1355 N N . ALA A 1 174 ? 18.365 -8.763 -15.834 1.00 95.94 174 ALA A N 1
ATOM 1356 C CA . ALA A 1 174 ? 19.213 -8.628 -14.648 1.00 95.94 174 ALA A CA 1
ATOM 1357 C C . ALA A 1 174 ? 18.446 -8.900 -13.341 1.00 95.94 174 ALA A C 1
ATOM 1359 O O . ALA A 1 174 ? 18.925 -9.626 -12.470 1.00 95.94 174 ALA A O 1
ATOM 1360 N N . PHE A 1 175 ? 17.217 -8.388 -13.219 1.00 96.31 175 PHE A N 1
ATOM 1361 C CA . PHE A 1 175 ? 16.358 -8.690 -12.075 1.00 96.31 175 PHE A CA 1
ATOM 1362 C C . PHE A 1 175 ? 16.036 -10.189 -11.971 1.00 96.31 175 PHE A C 1
ATOM 1364 O O . PHE A 1 175 ? 16.089 -10.749 -10.875 1.00 96.31 175 PHE A O 1
ATOM 1371 N N . LYS A 1 176 ? 15.722 -10.857 -13.087 1.00 95.25 176 LYS A N 1
ATOM 1372 C CA . LYS A 1 176 ? 15.468 -12.307 -13.113 1.00 95.25 176 LYS A CA 1
ATOM 1373 C C . LYS A 1 176 ? 16.696 -13.102 -12.674 1.00 95.25 176 LYS A C 1
ATOM 1375 O O . LYS A 1 176 ? 16.559 -14.009 -11.850 1.00 95.25 176 LYS A O 1
ATOM 1380 N N . ASP A 1 177 ? 17.875 -12.732 -13.166 1.00 95.06 177 ASP A N 1
ATOM 1381 C CA . ASP A 1 177 ? 19.147 -13.349 -12.785 1.00 95.06 177 ASP A CA 1
ATOM 1382 C C . ASP A 1 177 ? 19.426 -13.182 -11.283 1.00 95.06 177 ASP A C 1
ATOM 1384 O O . ASP A 1 177 ? 19.744 -14.156 -10.593 1.00 95.06 177 ASP A O 1
ATOM 1388 N N . ASP A 1 178 ? 19.225 -11.978 -10.743 1.00 95.69 178 ASP A N 1
ATOM 1389 C CA . ASP A 1 178 ? 19.374 -11.696 -9.314 1.00 95.69 178 ASP A CA 1
ATOM 1390 C C . ASP A 1 178 ? 18.409 -12.528 -8.460 1.00 95.69 178 ASP A C 1
ATOM 1392 O O . ASP A 1 178 ? 18.788 -13.059 -7.408 1.00 95.69 178 ASP A O 1
ATOM 1396 N N . VAL A 1 179 ? 17.156 -12.669 -8.897 1.00 95.31 179 VAL A N 1
ATOM 1397 C CA . VAL A 1 179 ? 16.172 -13.505 -8.201 1.00 95.31 179 VAL A CA 1
ATOM 1398 C C . VAL A 1 179 ? 16.606 -14.967 -8.213 1.00 95.31 179 VAL A C 1
ATOM 1400 O O . VAL A 1 179 ? 16.631 -15.589 -7.150 1.00 95.31 179 VAL A O 1
ATOM 1403 N N . ALA A 1 180 ? 17.009 -15.504 -9.366 1.00 93.25 180 ALA A N 1
ATOM 1404 C CA . ALA A 1 180 ? 17.474 -16.886 -9.488 1.00 93.25 180 ALA A CA 1
ATOM 1405 C C . ALA A 1 180 ? 18.733 -17.164 -8.644 1.00 93.25 180 ALA A C 1
ATOM 1407 O O . ALA A 1 180 ? 18.885 -18.252 -8.085 1.00 93.25 180 ALA A O 1
ATOM 1408 N N . ALA A 1 181 ? 19.621 -16.176 -8.503 1.00 94.25 181 ALA A N 1
ATOM 1409 C CA . ALA A 1 181 ? 20.821 -16.284 -7.679 1.00 94.25 181 ALA A CA 1
ATOM 1410 C C . ALA A 1 181 ? 20.520 -16.295 -6.168 1.00 94.25 181 ALA A C 1
ATOM 1412 O O . ALA A 1 181 ? 21.236 -16.947 -5.404 1.00 94.25 181 ALA A O 1
ATOM 1413 N N . ASN A 1 182 ? 19.476 -15.584 -5.724 1.00 94.88 182 ASN A N 1
ATOM 1414 C CA . ASN A 1 182 ? 19.160 -15.423 -4.300 1.00 94.88 182 ASN A CA 1
ATOM 1415 C C . ASN A 1 182 ? 18.041 -16.355 -3.796 1.00 94.88 182 ASN A C 1
ATOM 1417 O O . ASN A 1 182 ? 17.999 -16.657 -2.601 1.00 94.88 182 ASN A O 1
ATOM 1421 N N . ILE A 1 183 ? 17.152 -16.832 -4.672 1.00 93.38 183 ILE A N 1
ATOM 1422 C CA . ILE A 1 183 ? 16.035 -17.727 -4.339 1.00 93.38 183 ILE A CA 1
ATOM 1423 C C . ILE A 1 183 ? 16.220 -19.053 -5.082 1.00 93.38 183 ILE A C 1
ATOM 1425 O O . ILE A 1 183 ? 15.822 -19.217 -6.230 1.00 93.38 183 ILE A O 1
ATOM 1429 N N . THR A 1 184 ? 16.837 -20.022 -4.406 1.00 90.81 184 THR A N 1
ATOM 1430 C CA . THR A 1 184 ? 17.299 -21.282 -5.024 1.00 90.81 184 THR A CA 1
ATOM 1431 C C . THR A 1 184 ? 16.403 -22.489 -4.742 1.00 90.81 184 THR A C 1
ATOM 1433 O O . THR A 1 184 ? 16.668 -23.586 -5.228 1.00 90.81 184 THR A O 1
ATOM 1436 N N . ASP A 1 185 ? 15.333 -22.314 -3.965 1.00 89.62 185 ASP A N 1
ATOM 1437 C CA . ASP A 1 185 ? 14.435 -23.400 -3.553 1.00 89.62 185 ASP A CA 1
ATOM 1438 C C . ASP A 1 185 ? 13.345 -23.734 -4.591 1.00 89.62 185 ASP A C 1
ATOM 1440 O O . ASP A 1 185 ? 12.539 -24.638 -4.371 1.00 89.62 185 ASP A O 1
ATOM 1444 N N . GLY A 1 186 ? 13.319 -23.015 -5.720 1.00 81.50 186 GLY A N 1
ATOM 1445 C CA . GLY A 1 186 ? 12.352 -23.201 -6.804 1.00 81.50 186 GLY A CA 1
ATOM 1446 C C . GLY A 1 186 ? 10.926 -22.753 -6.467 1.00 81.50 186 GLY A C 1
ATOM 1447 O O . GLY A 1 186 ? 10.003 -23.060 -7.218 1.00 81.50 186 GLY A O 1
ATOM 1448 N N . SER A 1 187 ? 10.722 -22.053 -5.346 1.00 84.81 187 SER A N 1
ATOM 1449 C CA . SER A 1 187 ? 9.400 -21.578 -4.918 1.00 84.81 187 SER A CA 1
ATOM 1450 C C . SER A 1 187 ? 8.937 -20.303 -5.633 1.00 84.81 187 SER A C 1
ATOM 1452 O O . SER A 1 187 ? 7.752 -19.973 -5.582 1.00 84.81 187 SER A O 1
ATOM 1454 N N . VAL A 1 188 ? 9.855 -19.603 -6.306 1.00 83.88 188 VAL A N 1
ATOM 1455 C CA . VAL A 1 188 ? 9.595 -18.371 -7.055 1.00 83.88 188 VAL A CA 1
ATOM 1456 C C . VAL A 1 188 ? 10.069 -18.547 -8.493 1.00 83.88 188 VAL A C 1
ATOM 1458 O O . VAL A 1 188 ? 11.200 -18.964 -8.732 1.00 83.88 188 VAL A O 1
ATOM 1461 N N . ILE A 1 189 ? 9.198 -18.209 -9.442 1.00 77.62 189 ILE A N 1
ATOM 1462 C CA . ILE A 1 189 ? 9.503 -18.130 -10.872 1.00 77.62 189 ILE A CA 1
ATOM 1463 C C . ILE A 1 189 ? 9.099 -16.726 -11.321 1.00 77.62 189 ILE A C 1
ATOM 1465 O O . ILE A 1 189 ? 7.988 -16.283 -11.023 1.00 77.62 189 ILE A O 1
ATOM 1469 N N . VAL A 1 190 ? 10.020 -16.019 -11.973 1.00 78.69 190 VAL A N 1
ATOM 1470 C CA . VAL A 1 190 ? 9.790 -14.683 -12.533 1.00 78.69 190 VAL A CA 1
ATOM 1471 C C . VAL A 1 190 ? 9.750 -14.830 -14.051 1.00 78.69 190 VAL A C 1
ATOM 1473 O O . VAL A 1 190 ? 10.787 -15.071 -14.668 1.00 78.69 190 VAL A O 1
ATOM 1476 N N . ASP A 1 191 ? 8.549 -14.733 -14.622 1.00 71.75 191 ASP A N 1
ATOM 1477 C CA . ASP A 1 191 ? 8.301 -14.831 -16.070 1.00 71.75 191 ASP A CA 1
ATOM 1478 C C . ASP A 1 191 ? 8.637 -13.526 -16.815 1.00 71.75 191 ASP A C 1
ATOM 1480 O O . ASP A 1 191 ? 8.427 -12.428 -16.249 1.00 71.75 191 ASP A O 1
#